Protein 6LTF (pdb70)

Solvent-accessible surface area: 14801 Å² total; per-residue (Å²): 155,74,50,1,0,0,0,95,11,8,26,8,0,37,33,0,0,63,0,0,17,82,0,1,86,45,3,153,7,48,18,63,52,57,126,15,46,2,0,56,61,0,49,126,147,98,62,74,12,23,12,128,80,2,19,54,11,0,79,134,20,98,17,0,0,7,0,5,29,39,59,34,139,85,120,80,75,85,57,11,78,56,40,5,58,163,98,26,65,2,22,0,23,3,34,26,5,54,19,24,35,74,6,134,47,87,178,68,103,44,3,64,1,14,0,0,35,3,12,37,16,4,42,101,26,87,128,43,116,128,93,46,120,120,54,139,86,76,88,88,34,52,113,17,50,142,130,3,2,44,47,0,0,85,29,0,0,70,20,0,117,57,35,50,49,140,26,0,0,0,0,14,46,18,69,120,86,144,88,26,7,17,62,1,9,114,14,0,105,86,1,12,98,114,16,116,101,9,107,54,47,69,22,60,20,85,57,0,32,101,42,0,84,132,134,0,81,30,8,24,0,0,0,0,18,9,59,32,0,41,90,0,6,72,46,2,9,49,11,26,41,24,83,51,30,10,8,5,2,26,6,8,118,86,3,1,2,1,18,2,47,36,48,12,36,93,112,49,37,66,94,18,87,2,18,0,1,0,0,0,10,0,0,0,14,0,0,19,76,32,53,24,48,103,15,0,96,102,0,41,101,2,1,35,29,0,2,115,56,140,45,46,9,0,60,75,24,74,21,142,17,78,7,54,23,0,0,107,9,0,17,87,86,47

Sequence (334 aa):
TQTITVIRGDGIGPEIMDATTLFVLDALQAGLTYEYADAGLVALEKHGDLLPESTLASITKNKVALKSPLTTPVGEGFSSINVAMRRKFDLYANVVRPAKSFPNTKSRFADGVDLITVRENTEGAYLSEGQEVSADGEVAVSGARVTRKGSERIVRRYAFDLARATGRKKVTAVHKANIIKSTSGLLFLKVARDVATQYPEIEFQEMIVDNTCMQLVMRPEQFDIIVTTNLFGDIISSDLCAGLVGGLGLAPGANIGVDAAIFEAVHGSAPDIAGQGKANPCALLLGAAQMLDHIGQPQNAERLREAIVATLEAKDSLTPDLGGTGNTTMGFAKAIASRL

Radius of gyration: 20.11 Å; Cα contacts (8 Å, |Δi|>4): 718; chains: 1; bounding box: 52×55×52 Å

Organism: Xanthomonas campestris pv. campestris (strain 8004) (NCBI:txid314565)

Foldseek 3Di:
DAEAEEEQADAQSVVLSVLLVVLCVLLPVVYDYDYDYAAPVCCVPVVHNQDVVSVVRQLVRQEYQHEFHDHDPDPPDDDPVVVVCVSFVLQWKKWWFAAFPLQDAVDDGQFTAMETEGADFFQPDPPFWDADPVRPDITGDGDADLVSLLVSLLVQLVLCVLQVHAEEEEEFACVPVVPHRVSSVVSNVVNVVVRPRRHYHYYYLVVVLVCCSVPSNPHYYYYYYHVSSVVVSQSSCVRHNHQLQIKIKGHDDRHIYTYRPDHNNNVCGPVQQRASNNSSLSVLVVCSVVRNSVSSVQLVVLLNVCSVVVQQGGPVSPDPHGHNRSSVSSSVSD

B-factor: mean 22.78, std 11.77, range [6.17, 89.21]

Structure (mmCIF, N/CA/C/O backbone):
data_6LTF
#
_entry.id   6LTF
#
_cell.length_a   60.052
_cell.length_b   156.657
_cell.length_c   68.604
_cell.angle_alpha   90.000
_cell.angle_beta   90.000
_cell.angle_gamma   90.000
#
_symmetry.space_group_name_H-M   'C 2 2 21'
#
loop_
_entity.id
_entity.type
_entity.pdbx_description
1 polymer 'Isocitrate dehydrogenase'
2 non-polymer 'BENZOIC ACID'
3 water water
#
loop_
_atom_site.group_PDB
_atom_site.id
_atom_site.type_symbol
_atom_site.label_atom_id
_atom_site.label_alt_id
_atom_site.label_comp_id
_atom_site.label_asym_id
_atom_site.label_entity_id
_atom_site.label_seq_id
_atom_site.pdbx_PDB_ins_code
_atom_site.Cartn_x
_atom_site.Cartn_y
_atom_site.Cartn_z
_atom_site.occupancy
_atom_site.B_iso_or_equiv
_atom_site.auth_seq_id
_atom_site.auth_comp_id
_atom_site.auth_asym_id
_atom_site.auth_atom_id
_atom_site.pdbx_PDB_model_num
ATOM 1 N N . THR A 1 2 ? -6.60109 56.22800 29.36738 1.000 58.64032 2 THR A N 1
ATOM 2 C CA . THR A 1 2 ? -5.30629 56.27554 28.69237 1.000 59.80593 2 THR A CA 1
ATOM 3 C C . THR A 1 2 ? -4.41257 57.37982 29.27056 1.000 60.12255 2 THR A C 1
ATOM 4 O O . THR A 1 2 ? -4.90124 58.28994 29.93645 1.000 72.25952 2 THR A O 1
ATOM 8 N N . GLN A 1 3 ? -3.10054 57.28450 29.04704 1.000 48.12630 3 GLN A N 1
ATOM 9 C CA . GLN A 1 3 ? -2.21962 58.41758 29.30075 1.000 35.11846 3 GLN A CA 1
ATOM 10 C C . GLN A 1 3 ? -1.01319 58.35470 28.37592 1.000 36.59463 3 GLN A C 1
ATOM 11 O O . GLN A 1 3 ? -0.49217 57.27417 28.08286 1.000 32.94361 3 GLN A O 1
ATOM 17 N N . THR A 1 4 ? -0.59274 59.52699 27.90844 1.000 26.49212 4 THR A N 1
ATOM 18 C CA . THR A 1 4 ? 0.49422 59.66465 26.94720 1.000 24.77941 4 THR A CA 1
ATOM 19 C C . THR A 1 4 ? 1.78769 60.03258 27.66535 1.000 33.07078 4 THR A C 1
ATOM 20 O O . THR A 1 4 ? 1.78569 60.89313 28.55344 1.000 28.77945 4 THR A O 1
ATOM 24 N N . ILE A 1 5 ? 2.88911 59.38600 27.27667 1.000 26.72761 5 ILE A N 1
ATOM 25 C CA . ILE A 1 5 ? 4.20598 59.68005 27.82397 1.000 26.60962 5 ILE A CA 1
ATOM 26 C C . ILE A 1 5 ? 5.14883 60.00062 26.67339 1.000 25.33192 5 ILE A C 1
ATOM 27 O O . ILE A 1 5 ? 4.98195 59.48588 25.55911 1.000 25.96762 5 ILE A O 1
ATOM 32 N N . THR A 1 6 ? 6.10478 60.89273 26.92901 1.000 23.41123 6 THR A N 1
ATOM 33 C CA . THR A 1 6 ? 7.13833 61.19346 25.94726 1.000 21.15236 6 THR A CA 1
ATOM 34 C C . THR A 1 6 ? 8.21661 60.11572 25.98079 1.000 26.17940 6 THR A C 1
ATOM 35 O O . THR A 1 6 ? 8.68426 59.73711 27.05398 1.000 24.31615 6 THR A O 1
ATOM 39 N N . VAL A 1 7 ? 8.59550 59.59500 24.81273 1.000 21.75680 7 VAL A N 1
ATOM 40 C CA . VAL A 1 7 ? 9.56074 58.50072 24.73186 1.000 18.61358 7 VAL A CA 1
ATOM 41 C C . VAL A 1 7 ? 10.75944 58.99307 23.94295 1.000 21.43736 7 VAL A C 1
ATOM 42 O O . VAL A 1 7 ? 10.61394 59.43100 22.79722 1.000 20.80118 7 VAL A O 1
ATOM 46 N N . ILE A 1 8 ? 11.94377 58.90309 24.54095 1.000 17.26540 8 ILE A N 1
ATOM 47 C CA . ILE A 1 8 ? 13.17797 59.32774 23.89199 1.000 15.54980 8 ILE A CA 1
ATOM 48 C C . ILE A 1 8 ? 13.99843 58.07114 23.62047 1.000 26.50075 8 ILE A C 1
ATOM 49 O O . ILE A 1 8 ? 14.49305 57.42614 24.55688 1.000 19.82302 8 ILE A O 1
ATOM 54 N N . ARG A 1 9 ? 14.11867 57.69839 22.33835 1.000 18.61137 9 ARG A N 1
ATOM 55 C CA . ARG A 1 9 ? 14.75996 56.42581 22.01376 1.000 19.46826 9 ARG A CA 1
ATOM 56 C C . ARG A 1 9 ? 16.28170 56.50632 22.12121 1.000 23.28044 9 ARG A C 1
ATOM 57 O O . ARG A 1 9 ? 16.93918 55.48002 22.35518 1.000 20.42051 9 ARG A O 1
ATOM 65 N N . GLY A 1 10 ? 16.86425 57.70138 21.97341 1.000 17.12472 10 GLY A N 1
ATOM 66 C CA . GLY A 1 10 ? 18.26710 57.85977 22.31312 1.000 16.23009 10 GLY A CA 1
ATOM 67 C C . GLY A 1 10 ? 19.25331 57.27885 21.31251 1.000 19.46710 10 GLY A C 1
ATOM 68 O O . GLY A 1 10 ? 18.94760 57.07800 20.13011 1.000 22.19828 10 GLY A O 1
ATOM 69 N N . ASP A 1 11 ? 20.46140 57.00535 21.81561 1.000 17.63706 11 ASP A N 1
ATOM 70 C CA . ASP A 1 11 ? 21.63870 56.69648 21.01138 1.000 18.77871 11 ASP A CA 1
ATOM 71 C C . ASP A 1 11 ? 22.21185 55.34330 21.42116 1.000 23.72202 11 ASP A C 1
ATOM 72 O O . ASP A 1 11 ? 21.94336 54.84196 22.51423 1.000 18.68204 11 ASP A O 1
ATOM 77 N N . GLY A 1 12 ? 23.03289 54.76405 20.54668 1.000 22.28370 12 GLY A N 1
ATOM 78 C CA . GLY A 1 12 ? 23.72678 53.53219 20.90625 1.000 18.47834 12 GLY A CA 1
ATOM 79 C C . GLY A 1 12 ? 22.75836 52.37264 21.07964 1.000 18.06710 12 GLY A C 1
ATOM 80 O O . GLY A 1 12 ? 21.96900 52.05913 20.17967 1.000 19.87497 12 GLY A O 1
ATOM 81 N N . ILE A 1 13 ? 22.81453 51.71896 22.24730 1.000 18.13353 13 ILE A N 1
ATOM 82 C CA . ILE A 1 13 ? 21.85919 50.65713 22.58305 1.000 17.01092 13 ILE A CA 1
ATOM 83 C C . ILE A 1 13 ? 20.47410 51.18362 22.93250 1.000 17.42412 13 ILE A C 1
ATOM 84 O O . ILE A 1 13 ? 19.54864 50.38470 23.12629 1.000 15.33212 13 ILE A O 1
ATOM 89 N N . GLY A 1 14 ? 20.31951 52.50034 23.05397 1.000 18.60720 14 GLY A N 1
ATOM 90 C CA . GLY A 1 14 ? 19.05918 53.11603 23.41115 1.000 17.26745 14 GLY A CA 1
ATOM 91 C C . GLY A 1 14 ? 17.83646 52.58449 22.68288 1.000 19.93998 14 GLY A C 1
ATOM 92 O O . GLY A 1 14 ? 16.84950 52.19216 23.32203 1.000 16.57454 14 GLY A O 1
ATOM 93 N N . PRO A 1 15 ? 17.85684 52.57793 21.33469 1.000 18.43036 15 PRO A N 1
ATOM 94 C CA . PRO A 1 15 ? 16.66457 52.10530 20.60212 1.000 19.20939 15 PRO A CA 1
ATOM 95 C C . PRO A 1 15 ? 16.30720 50.66023 20.89893 1.000 18.66914 15 PRO A C 1
ATOM 96 O O . PRO A 1 15 ? 15.12459 50.35578 21.10467 1.000 21.68449 15 PRO A O 1
ATOM 100 N N . GLU A 1 16 ? 17.30228 49.76804 20.96287 1.000 18.20172 16 GLU A N 1
ATOM 101 C CA . GLU A 1 16 ? 17.05191 48.35728 21.25443 1.000 19.49951 16 GLU A CA 1
ATOM 102 C C . GLU A 1 16 ? 16.39913 48.17098 22.61971 1.000 18.72489 16 GLU A C 1
ATOM 103 O O . GLU A 1 16 ? 15.40486 47.44099 22.75371 1.000 18.29785 16 GLU A O 1
ATOM 109 N N . ILE A 1 17 ? 16.97051 48.79106 23.65907 1.000 14.44194 17 ILE A N 1
ATOM 110 C CA . ILE A 1 17 ? 16.41525 48.55561 24.98862 1.000 13.00284 17 ILE A CA 1
ATOM 111 C C . ILE A 1 17 ? 15.08203 49.27779 25.16018 1.000 15.45621 17 ILE A C 1
ATOM 112 O O . ILE A 1 17 ? 14.21150 48.80549 25.89960 1.000 16.84278 17 ILE A O 1
ATOM 117 N N . MET A 1 18 ? 14.86334 50.38863 24.45059 1.000 15.44085 18 MET A N 1
ATOM 118 C CA . MET A 1 18 ? 13.54194 51.01284 24.50568 1.000 14.37096 18 MET A CA 1
ATOM 119 C C . MET A 1 18 ? 12.49036 50.14401 23.81629 1.000 17.40747 18 MET A C 1
ATOM 120 O O . MET A 1 18 ? 11.37543 49.99459 24.33103 1.000 16.55971 18 MET A O 1
ATOM 125 N N . ASP A 1 19 ? 12.82493 49.54967 22.66126 1.000 21.04043 19 ASP A N 1
ATOM 126 C CA . ASP A 1 19 ? 11.92065 48.59161 22.02779 1.000 22.38556 19 ASP A CA 1
ATOM 127 C C . ASP A 1 19 ? 11.52035 47.49218 23.00908 1.000 21.51999 19 ASP A C 1
ATOM 128 O O . ASP A 1 19 ? 10.33372 47.15432 23.14928 1.000 20.03803 19 ASP A O 1
ATOM 133 N N . ALA A 1 20 ? 12.50880 46.92687 23.70442 1.000 15.68717 20 ALA A N 1
ATOM 134 C CA . ALA A 1 20 ? 12.21895 45.84634 24.64877 1.000 15.58689 20 ALA A CA 1
ATOM 135 C C . ALA A 1 20 ? 11.34231 46.32828 25.80973 1.000 21.03662 20 ALA A C 1
ATOM 136 O O . ALA A 1 20 ? 10.40014 45.63002 26.23496 1.000 22.14614 20 ALA A O 1
ATOM 138 N N A THR A 1 21 ? 11.62936 47.51731 26.34350 0.141 17.42093 21 THR A N 1
ATOM 139 N N B THR A 1 21 ? 11.64887 47.51482 26.33779 0.859 17.39389 21 THR A N 1
ATOM 140 C CA A THR A 1 21 ? 10.85338 48.00620 27.48020 0.141 15.85161 21 THR A CA 1
ATOM 141 C CA B THR A 1 21 ? 10.88480 48.05609 27.45872 0.859 15.68832 21 THR A CA 1
ATOM 142 C C A THR A 1 21 ? 9.41609 48.31652 27.08360 0.141 16.58362 21 THR A C 1
ATOM 143 C C B THR A 1 21 ? 9.43248 48.30101 27.07130 0.859 16.39729 21 THR A C 1
ATOM 144 O O A THR A 1 21 ? 8.48649 48.04671 27.85376 0.141 19.14219 21 THR A O 1
ATOM 145 O O B THR A 1 21 ? 8.51272 47.99004 27.83944 0.859 19.19513 21 THR A O 1
ATOM 152 N N . LEU A 1 22 ? 9.21227 48.89459 25.89482 1.000 18.64830 22 LEU A N 1
ATOM 153 C CA . LEU A 1 22 ? 7.85300 49.16864 25.44214 1.000 19.79173 22 LEU A CA 1
ATOM 154 C C . LEU A 1 22 ? 7.09711 47.87005 25.19468 1.000 20.81284 22 LEU A C 1
ATOM 155 O O . LEU A 1 22 ? 5.89065 47.79265 25.47476 1.000 22.94896 22 LEU A O 1
ATOM 160 N N . PHE A 1 23 ? 7.79505 46.82299 24.73433 1.000 18.85286 23 PHE A N 1
ATOM 161 C CA . PHE A 1 23 ? 7.14877 45.51598 24.63163 1.000 23.71254 23 PHE A CA 1
ATOM 162 C C . PHE A 1 23 ? 6.63108 45.05452 25.98680 1.000 25.07784 23 PHE A C 1
ATOM 163 O O . PHE A 1 23 ? 5.49025 44.58031 26.10578 1.000 24.22163 23 PHE A O 1
ATOM 171 N N . VAL A 1 24 ? 7.46579 45.16268 27.02303 1.000 21.66703 24 VAL A N 1
ATOM 172 C CA . VAL A 1 24 ? 7.03124 44.68397 28.33719 1.000 19.02989 24 VAL A CA 1
ATOM 173 C C . VAL A 1 24 ? 5.89227 45.54380 28.87977 1.000 17.65985 24 VAL A C 1
ATOM 174 O O . VAL A 1 24 ? 4.95143 45.03286 29.50020 1.000 20.96895 24 VAL A O 1
ATOM 178 N N . LEU A 1 25 ? 5.95247 46.85652 28.64385 1.000 18.86225 25 LEU A N 1
ATOM 179 C CA . LEU A 1 25 ? 4.89717 47.74658 29.11730 1.000 18.04654 25 LEU A CA 1
ATOM 180 C C . LEU A 1 25 ? 3.56401 47.41113 28.45696 1.000 27.71585 25 LEU A C 1
ATOM 181 O O . LEU A 1 25 ? 2.51918 47.40863 29.11812 1.000 24.61704 25 LEU A O 1
ATOM 186 N N . ASP A 1 26 ? 3.58684 47.11272 27.15271 1.000 23.20370 26 ASP A N 1
ATOM 187 C CA . ASP A 1 26 ? 2.38222 46.64619 26.46776 1.000 25.46403 26 ASP A CA 1
ATOM 188 C C . ASP A 1 26 ? 1.90510 45.31237 27.02877 1.000 27.33914 26 ASP A C 1
ATOM 189 O O . ASP A 1 26 ? 0.69741 45.09888 27.19735 1.000 29.73189 26 ASP A O 1
ATOM 194 N N . ALA A 1 27 ? 2.83264 44.39193 27.31612 1.000 24.24062 27 ALA A N 1
ATOM 195 C CA . ALA A 1 27 ? 2.42308 43.10856 27.87838 1.000 20.60843 27 ALA A CA 1
ATOM 196 C C . ALA A 1 27 ? 1.78924 43.28500 29.25050 1.000 30.03573 27 ALA A C 1
ATOM 197 O O . ALA A 1 27 ? 0.92158 42.49358 29.64037 1.000 26.74709 27 ALA A O 1
ATOM 199 N N . LEU A 1 28 ? 2.20344 44.32180 29.99208 1.000 27.82358 28 LEU A N 1
ATOM 200 C CA . LEU A 1 28 ? 1.58692 44.63790 31.27473 1.000 31.95579 28 LEU A CA 1
ATOM 201 C C . LEU A 1 28 ? 0.20384 45.24633 31.11254 1.000 33.93914 28 LEU A C 1
ATOM 202 O O . LEU A 1 28 ? -0.55061 45.30357 32.08887 1.000 38.10522 28 LEU A O 1
ATOM 207 N N . GLN A 1 29 ? -0.13379 45.70612 29.90516 1.000 35.19515 29 GLN A N 1
ATOM 208 C CA . GLN A 1 29 ? -1.32577 46.51520 29.66009 1.000 35.59153 29 GLN A CA 1
ATOM 209 C C . GLN A 1 29 ? -1.34486 47.72404 30.59257 1.000 34.42671 29 GLN A C 1
ATOM 210 O O . GLN A 1 29 ? -2.34089 48.02286 31.25757 1.000 35.76929 29 GLN A O 1
ATOM 216 N N . ALA A 1 30 ? -0.20723 48.42101 30.63909 1.000 30.65568 30 ALA A N 1
ATOM 217 C CA . ALA A 1 30 ? -0.11786 49.66479 31.39191 1.000 36.42598 30 ALA A CA 1
ATOM 218 C C . ALA A 1 30 ? -1.03725 50.74713 30.84122 1.000 37.52510 30 ALA A C 1
ATOM 219 O O . ALA A 1 30 ? -1.20338 51.78548 31.48856 1.000 32.03093 30 ALA A O 1
ATOM 221 N N . GLY A 1 31 ? -1.63667 50.53679 29.67079 1.000 35.99473 31 GLY A N 1
ATOM 222 C CA . GLY A 1 31 ? -2.56707 51.51001 29.13780 1.000 31.38599 31 GLY A CA 1
ATOM 223 C C . GLY A 1 31 ? -1.93909 52.77979 28.62560 1.000 33.18986 31 GLY A C 1
ATOM 224 O O . GLY A 1 31 ? -2.62279 53.79986 28.53277 1.000 42.30955 31 GLY A O 1
ATOM 225 N N . LEU A 1 32 ? -0.65783 52.75685 28.28092 1.000 30.87732 32 LEU A N 1
ATOM 226 C CA . LEU A 1 32 ? 0.03155 53.96482 27.86188 1.000 25.40835 32 LEU A CA 1
ATOM 227 C C . LEU A 1 32 ? 0.06921 54.06214 26.34435 1.000 30.41306 32 LEU A C 1
ATOM 228 O O . LEU A 1 32 ? 0.03675 53.05269 25.63557 1.000 35.18125 32 LEU A O 1
ATOM 233 N N . THR A 1 33 ? 0.13071 55.29617 25.85715 1.000 25.15984 33 THR A N 1
ATOM 234 C CA . THR A 1 33 ? 0.44734 55.58847 24.47074 1.000 32.44467 33 THR A CA 1
ATOM 235 C C . THR A 1 33 ? 1.72865 56.40972 24.43202 1.000 33.67853 33 THR A C 1
ATOM 236 O O . THR A 1 33 ? 2.03711 57.15585 25.36758 1.000 32.53800 33 THR A O 1
ATOM 240 N N . TYR A 1 34 ? 2.48400 56.25775 23.34864 1.000 29.40928 34 TYR A N 1
ATOM 241 C CA . TYR A 1 34 ? 3.83762 56.78060 23.26227 1.000 22.81383 34 TYR A CA 1
ATOM 242 C C . TYR A 1 34 ? 3.92860 57.89224 22.22975 1.000 28.63573 34 TYR A C 1
ATOM 243 O O . TYR A 1 34 ? 3.46341 57.73783 21.09443 1.000 30.91202 34 TYR A O 1
ATOM 252 N N . GLU A 1 35 ? 4.53741 59.00163 22.62748 1.000 24.38301 35 GLU A N 1
ATOM 253 C CA . GLU A 1 35 ? 4.85080 60.11484 21.74477 1.000 26.71982 35 GLU A CA 1
ATOM 254 C C . GLU A 1 35 ? 6.36810 60.26459 21.70543 1.000 31.69213 35 GLU A C 1
ATOM 255 O O . GLU A 1 35 ? 7.00366 60.42833 22.75191 1.000 29.67683 35 GLU A O 1
ATOM 261 N N . TYR A 1 36 ? 6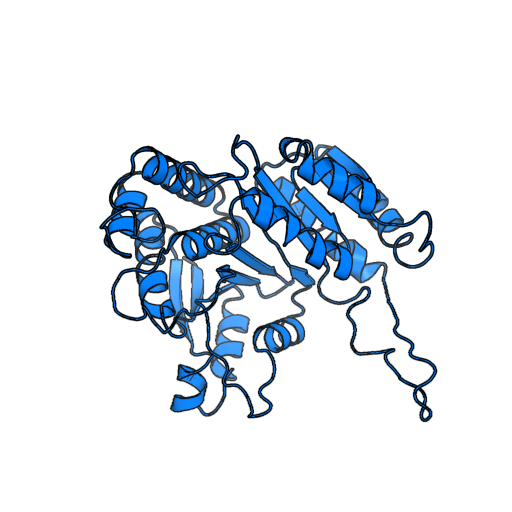.94961 60.20445 20.50865 1.000 27.26391 36 TYR A N 1
ATOM 262 C CA . TYR A 1 36 ? 8.39851 60.13069 20.37247 1.000 23.41658 36 TYR A CA 1
ATOM 263 C C . TYR A 1 36 ? 9.01185 61.51600 20.22817 1.000 31.30342 36 TYR A C 1
ATOM 264 O O . TYR A 1 36 ? 8.45294 62.38926 19.55570 1.000 28.92003 36 TYR A O 1
ATOM 273 N N . ALA A 1 37 ? 10.14721 61.71981 20.89061 1.000 24.68290 37 ALA A N 1
ATOM 274 C CA . ALA A 1 37 ? 10.90228 62.96032 20.80921 1.000 26.58109 37 ALA A CA 1
ATOM 275 C C . ALA A 1 37 ? 12.39023 62.65140 20.73122 1.000 32.88275 37 ALA A C 1
ATOM 276 O O . ALA A 1 37 ? 12.85123 61.60260 21.19616 1.000 27.50605 37 ALA A O 1
ATOM 278 N N . ASP A 1 38 ? 13.13960 63.58911 20.14738 1.000 30.48429 38 ASP A N 1
ATOM 279 C CA . ASP A 1 38 ? 14.56400 63.42569 19.89574 1.000 28.52421 38 ASP A CA 1
ATOM 280 C C . ASP A 1 38 ? 15.39731 64.17984 20.92253 1.000 35.64405 38 ASP A C 1
ATOM 281 O O . ASP A 1 38 ? 15.07373 65.31365 21.30133 1.000 28.53599 38 ASP A O 1
ATOM 286 N N . ALA A 1 39 ? 16.48180 63.54463 21.35855 1.000 20.66970 39 ALA A N 1
ATOM 287 C CA . ALA A 1 39 ? 17.49363 64.19896 22.16905 1.000 21.71843 39 ALA A CA 1
ATOM 288 C C . ALA A 1 39 ? 18.81400 63.48955 21.92464 1.000 25.24358 39 ALA A C 1
ATOM 289 O O . ALA A 1 39 ? 18.84139 62.34626 21.46785 1.000 29.50709 39 ALA A O 1
ATOM 291 N N . GLY A 1 40 ? 19.90983 64.17082 22.24280 1.000 26.50307 40 GLY A N 1
ATOM 292 C CA . GLY A 1 40 ? 21.21643 63.58170 22.03475 1.000 23.48256 40 GLY A CA 1
ATOM 293 C C . GLY A 1 40 ? 21.64778 63.65092 20.57696 1.000 33.74701 40 GLY A C 1
ATOM 294 O O . GLY A 1 40 ? 21.20693 64.51710 19.80363 1.000 25.99584 40 GLY A O 1
ATOM 295 N N . LEU A 1 41 ? 22.50577 62.69345 20.19843 1.000 25.29403 41 LEU A N 1
ATOM 296 C CA . LEU A 1 41 ? 23.13204 62.70551 18.87616 1.000 27.62872 41 LEU A CA 1
ATOM 297 C C . LEU A 1 41 ? 22.10314 62.85537 17.76392 1.000 27.19181 41 LEU A C 1
ATOM 298 O O . LEU A 1 41 ? 22.23581 63.73763 16.90729 1.000 29.52784 41 LEU A O 1
ATOM 303 N N . VAL A 1 42 ? 21.04108 62.04284 17.79373 1.000 26.17191 42 VAL A N 1
ATOM 304 C CA . VAL A 1 42 ? 20.04365 62.06338 16.72539 1.000 24.43708 42 VAL A CA 1
ATOM 305 C C . VAL A 1 42 ? 19.41336 63.44087 16.59592 1.000 34.08855 42 VAL A C 1
ATOM 306 O O . VAL A 1 42 ? 19.13100 63.90898 15.48544 1.000 35.10940 42 VAL A O 1
ATOM 310 N N . ALA A 1 43 ? 19.16964 64.11208 17.72131 1.000 28.38358 43 ALA A N 1
ATOM 311 C CA . ALA A 1 43 ? 18.62054 65.45817 17.61634 1.000 29.80789 43 ALA A CA 1
ATOM 312 C C . ALA A 1 43 ? 19.63930 66.40724 16.99970 1.000 31.94953 43 ALA A C 1
ATOM 313 O O . ALA A 1 43 ? 19.30918 67.15731 16.06840 1.000 36.64326 43 ALA A O 1
ATOM 315 N N . LEU A 1 44 ? 20.88974 66.34888 17.47786 1.000 24.95667 44 LEU A N 1
ATOM 316 C CA . LEU A 1 44 ? 21.94336 67.23522 16.98620 1.000 23.74159 44 LEU A CA 1
ATOM 317 C C . LEU A 1 44 ? 22.09728 67.11901 15.47695 1.000 37.64080 44 LEU A C 1
ATOM 318 O O . LEU A 1 44 ? 22.18377 68.12827 14.76237 1.000 37.03154 44 LEU A O 1
ATOM 323 N N . GLU A 1 45 ? 22.11829 65.88610 14.97406 1.000 29.29235 45 GLU A N 1
ATOM 324 C CA . GLU A 1 45 ? 22.22600 65.66668 13.53752 1.000 39.60154 45 GLU A CA 1
ATOM 325 C C . GLU A 1 45 ? 21.00576 66.20413 12.79379 1.000 35.14017 45 GLU A C 1
ATOM 326 O O . GLU A 1 45 ? 21.14406 66.84021 11.74178 1.000 32.85627 45 GLU A O 1
ATOM 332 N N . LYS A 1 46 ? 19.80165 65.99652 13.33625 1.000 34.56494 46 LYS A N 1
ATOM 333 C CA . LYS A 1 46 ? 18.60592 66.13962 12.50234 1.000 42.65465 46 LYS A CA 1
ATOM 334 C C . LYS A 1 46 ? 17.80207 67.40500 12.79128 1.000 45.13046 46 LYS A C 1
ATOM 335 O O . LYS A 1 46 ? 17.04257 67.85945 11.92504 1.000 41.49847 46 LYS A O 1
ATOM 341 N N . HIS A 1 47 ? 17.97370 68.00258 13.96208 1.000 45.21945 47 HIS A N 1
ATOM 342 C CA . HIS A 1 47 ? 17.21639 69.19214 14.32154 1.000 41.73664 47 HIS A CA 1
ATOM 343 C C . HIS A 1 47 ? 18.09869 70.34483 14.76793 1.000 31.40930 47 HIS A C 1
ATOM 344 O O . HIS A 1 47 ? 17.56618 71.39791 15.12829 1.000 37.20104 47 HIS A O 1
ATOM 351 N N . GLY A 1 48 ? 19.41657 70.17735 14.77587 1.000 28.80334 48 GLY A N 1
ATOM 352 C CA . GLY A 1 48 ? 20.32800 71.25378 15.08477 1.000 25.25578 48 GLY A CA 1
ATOM 353 C C . GLY A 1 48 ? 20.66596 71.44242 16.54672 1.000 43.62586 48 GLY A C 1
ATOM 354 O O . GLY A 1 48 ? 21.49738 72.30591 16.85600 1.000 36.80832 48 GLY A O 1
ATOM 355 N N . ASP A 1 49 ? 20.07156 70.66003 17.45187 1.000 37.23069 49 ASP A N 1
ATOM 356 C CA . ASP A 1 49 ? 20.21984 70.88806 18.88502 1.000 35.46017 49 ASP A CA 1
ATOM 357 C C . ASP A 1 49 ? 20.17116 69.54834 19.60302 1.000 20.71199 49 ASP A C 1
ATOM 358 O O . ASP A 1 49 ? 19.33615 68.70552 19.28384 1.000 29.80361 49 ASP A O 1
ATOM 363 N N . LEU A 1 50 ? 21.07294 69.36933 20.56815 1.000 30.69359 50 LEU A N 1
ATOM 364 C CA . LEU A 1 50 ? 21.04175 68.19761 21.44336 1.000 32.39238 50 LEU A CA 1
ATOM 365 C C . LEU A 1 50 ? 19.69723 68.04778 22.14632 1.000 32.97242 50 LEU A C 1
ATOM 366 O O . LEU A 1 50 ? 19.29111 66.92977 22.48767 1.000 30.52679 50 LEU A O 1
ATOM 371 N N . LEU A 1 51 ? 18.99560 69.15912 22.36915 1.000 33.50397 51 LEU A N 1
ATOM 372 C CA . LEU A 1 51 ? 17.77645 69.18518 23.17755 1.000 35.87753 51 LEU A CA 1
ATOM 373 C C . LEU A 1 51 ? 16.81554 70.18524 22.55238 1.000 34.36770 51 LEU A C 1
ATOM 374 O O . LEU A 1 51 ? 16.78804 71.36322 22.92727 1.000 43.58124 51 LEU A O 1
ATOM 379 N N . PRO A 1 52 ? 16.01206 69.74996 21.58397 1.000 35.26443 52 PRO A N 1
ATOM 380 C CA . PRO A 1 52 ? 15.17336 70.69491 20.83640 1.000 37.19193 52 PRO A CA 1
ATOM 381 C C . PRO A 1 52 ? 13.97819 71.17214 21.64865 1.000 43.00216 52 PRO A C 1
ATOM 382 O O . PRO A 1 52 ? 13.53649 70.53325 22.60569 1.000 34.90277 52 PRO A O 1
ATOM 386 N N . GLU A 1 53 ? 13.44314 72.32389 21.23217 1.000 33.91482 53 GLU A N 1
ATOM 387 C CA . GLU A 1 53 ? 12.32048 72.92353 21.94547 1.000 31.58293 53 GLU A CA 1
ATOM 388 C C . GLU A 1 53 ? 11.04798 72.10560 21.76176 1.000 37.45281 53 GLU A C 1
ATOM 389 O O . GLU A 1 53 ? 10.15493 72.15069 22.61362 1.000 30.33998 53 GLU A O 1
ATOM 395 N N . SER A 1 54 ? 10.95666 71.33109 20.67862 1.000 22.97115 54 SER A N 1
ATOM 396 C CA . SER A 1 54 ? 9.79868 70.46348 20.48464 1.000 35.20039 54 SER A CA 1
ATOM 397 C C . SER A 1 54 ? 9.80169 69.31643 21.48193 1.000 29.44838 54 SER A C 1
ATOM 398 O O . SER A 1 54 ? 8.74074 68.86161 21.92734 1.000 30.54725 54 SER A O 1
ATOM 401 N N . THR A 1 55 ? 10.98981 68.83211 21.84016 1.000 37.25389 55 THR A N 1
ATOM 402 C CA . THR A 1 55 ? 11.09204 67.78088 22.84444 1.000 27.49858 55 THR A CA 1
ATOM 403 C C . THR A 1 55 ? 10.75554 68.32013 24.23062 1.000 26.47750 55 THR A C 1
ATOM 404 O O . THR A 1 55 ? 10.01305 67.68646 24.99607 1.000 27.51346 55 THR A O 1
ATOM 408 N N . LEU A 1 56 ? 11.27901 69.50269 24.55726 1.000 29.99198 56 LEU A N 1
ATOM 409 C CA . LEU A 1 56 ? 10.88907 70.17806 25.79036 1.000 32.00983 56 LEU A CA 1
ATOM 410 C C . LEU A 1 56 ? 9.37812 70.39159 25.84130 1.000 32.19700 56 LEU A C 1
ATOM 411 O O . LEU A 1 56 ? 8.75096 70.18604 26.88247 1.000 29.58526 56 LEU A O 1
ATOM 416 N N . ALA A 1 57 ? 8.76832 70.78384 24.71559 1.000 29.92041 57 ALA A N 1
ATOM 417 C CA . ALA A 1 57 ? 7.32528 71.01096 24.70273 1.000 31.45291 57 ALA A CA 1
ATOM 418 C C . ALA A 1 57 ? 6.54936 69.71084 24.84886 1.000 30.03448 57 ALA A C 1
ATOM 419 O O . ALA A 1 57 ? 5.48582 69.69108 25.48405 1.000 24.19269 57 ALA A O 1
ATOM 421 N N . SER A 1 58 ? 7.06369 68.61988 24.26843 1.000 21.28861 58 SER A N 1
ATOM 422 C CA . SER A 1 58 ? 6.45892 67.31038 24.47550 1.000 23.28738 58 SER A CA 1
ATOM 423 C C . SER A 1 58 ? 6.45656 66.95296 25.95723 1.000 20.97692 58 SER A C 1
ATOM 424 O O . SER A 1 58 ? 5.43722 66.51065 26.50194 1.000 22.73302 58 SER A O 1
ATOM 427 N N . ILE A 1 59 ? 7.59730 67.15469 26.62284 1.000 24.92466 59 ILE A N 1
ATOM 428 C CA . ILE A 1 59 ? 7.70148 66.82086 28.04497 1.000 22.66459 59 ILE A CA 1
ATOM 429 C C . ILE A 1 59 ? 6.78960 67.72194 28.87555 1.000 24.34743 59 ILE A C 1
ATOM 430 O O . ILE A 1 59 ? 6.08653 67.25651 29.78027 1.000 24.12146 59 ILE A O 1
ATOM 435 N N . THR A 1 60 ? 6.77851 69.02029 28.56367 1.000 26.32861 60 THR A N 1
ATOM 436 C CA . THR A 1 60 ? 5.88210 69.96177 29.22716 1.000 25.73172 60 THR A CA 1
ATOM 437 C C . THR A 1 60 ? 4.43098 69.50883 29.12367 1.000 31.00212 60 THR A C 1
ATOM 438 O O . THR A 1 60 ? 3.68990 69.51766 30.11321 1.000 23.71950 60 THR A O 1
ATOM 442 N N . LYS A 1 61 ? 4.01422 69.08341 27.92789 1.000 26.07284 61 LYS A N 1
ATOM 443 C CA . LYS A 1 61 ? 2.62711 68.68078 27.71516 1.000 27.38416 61 LYS A CA 1
ATOM 444 C C . LYS A 1 61 ? 2.30444 67.38334 28.44564 1.000 26.85885 61 LYS A C 1
ATOM 445 O O . LYS A 1 61 ? 1.29181 67.28632 29.14592 1.000 23.65196 61 LYS A O 1
ATOM 451 N N . ASN A 1 62 ? 3.16300 66.37131 28.30545 1.000 21.43394 62 ASN A N 1
ATOM 452 C CA . ASN A 1 62 ? 2.84432 65.05807 28.84993 1.000 22.82287 62 ASN A CA 1
ATOM 453 C C . ASN A 1 62 ? 3.21300 64.92507 30.32457 1.000 19.23673 62 ASN A C 1
ATOM 454 O O . ASN A 1 62 ? 2.61476 64.09989 31.03348 1.000 18.73029 62 ASN A O 1
ATOM 459 N N . LYS A 1 63 ? 4.19759 65.70094 30.78672 1.000 21.54900 63 LYS A N 1
ATOM 460 C CA . LYS A 1 63 ? 4.69583 65.75181 32.16402 1.000 19.84739 63 LYS A CA 1
ATOM 461 C C . LYS A 1 63 ? 5.43514 64.48147 32.57871 1.000 22.81276 63 LYS A C 1
ATOM 462 O O . LYS A 1 63 ? 5.90127 64.40675 33.72508 1.000 19.72155 63 LYS A O 1
ATOM 468 N N . VAL A 1 64 ? 5.53683 63.47323 31.70938 1.000 17.76367 64 VAL A N 1
ATOM 469 C CA . VAL A 1 64 ? 6.23010 62.22511 32.01972 1.000 17.17343 64 VAL A CA 1
ATOM 470 C C . VAL A 1 64 ? 7.04187 61.81715 30.79867 1.000 19.38750 64 VAL A C 1
ATOM 471 O O . VAL A 1 64 ? 6.50871 61.77173 29.68181 1.000 18.42428 64 VAL A O 1
ATOM 475 N N . ALA A 1 65 ? 8.32494 61.51731 31.00230 1.000 15.12390 65 ALA A N 1
ATOM 476 C CA . ALA A 1 65 ? 9.1750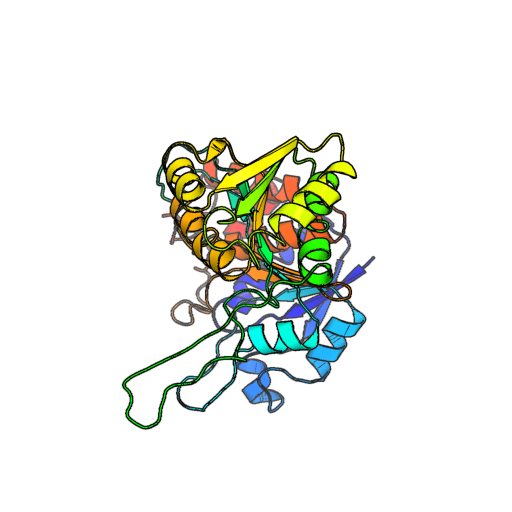7 61.03463 29.92049 1.000 16.84817 65 ALA A CA 1
ATOM 477 C C . ALA A 1 65 ? 9.93594 59.77717 30.33411 1.000 19.04544 65 ALA A C 1
ATOM 478 O O . ALA A 1 65 ? 10.38454 59.64819 31.48325 1.000 14.33366 65 ALA A O 1
ATOM 480 N N . LEU A 1 66 ? 10.08808 58.85530 29.37646 1.000 14.20360 66 LEU A N 1
ATOM 481 C CA . LEU A 1 66 ? 10.91716 57.66318 29.52407 1.000 16.63117 66 LEU A CA 1
ATOM 482 C C . LEU A 1 66 ? 12.06857 57.80692 28.53918 1.000 15.68921 66 LEU A C 1
ATOM 483 O O . LEU A 1 66 ? 11.83870 57.95954 27.32891 1.000 17.21887 66 LEU A O 1
ATOM 488 N N . LYS A 1 67 ? 13.29582 57.78859 29.05646 1.000 12.24773 67 LYS A N 1
ATOM 489 C CA . LYS A 1 67 ? 14.45528 58.28296 28.32201 1.000 11.67169 67 LYS A CA 1
ATOM 490 C C . LYS A 1 67 ? 15.55029 57.22680 28.26221 1.000 15.20469 67 LYS A C 1
ATOM 491 O O . LYS A 1 67 ? 16.11403 56.86379 29.29756 1.000 14.57646 67 LYS A O 1
ATOM 497 N N . SER A 1 68 ? 15.87530 56.76341 27.04079 1.000 14.72840 68 SER A N 1
ATOM 498 C CA . SER A 1 68 ? 17.03826 55.89651 26.81477 1.000 13.26601 68 SER A CA 1
ATOM 499 C C . SER A 1 68 ? 18.33796 56.68411 26.94974 1.000 14.25317 68 SER A C 1
ATOM 500 O O . SER A 1 68 ? 18.32374 57.91445 27.01145 1.000 16.15192 68 SER A O 1
ATOM 503 N N . PRO A 1 69 ? 19.48771 55.99965 27.01645 1.000 13.45417 69 PRO A N 1
ATOM 504 C CA . PRO A 1 69 ? 20.75693 56.72564 27.14369 1.000 14.65377 69 PRO A CA 1
ATOM 505 C C . PRO A 1 69 ? 21.04637 57.55747 25.90446 1.000 15.03988 69 PRO A C 1
ATOM 506 O O . PRO A 1 69 ? 20.65313 57.21685 24.78314 1.000 17.23339 69 PRO A O 1
ATOM 510 N N . LEU A 1 70 ? 21.73298 58.67192 26.12927 1.000 19.09551 70 LEU A N 1
ATOM 511 C CA . LEU A 1 70 ? 22.09553 59.61342 25.07848 1.000 17.52770 70 LEU A CA 1
ATOM 512 C C . LEU A 1 70 ? 23.60923 59.75875 25.02593 1.000 20.15566 70 LEU A C 1
ATOM 513 O O . LEU A 1 70 ? 24.29621 59.60759 26.04344 1.000 18.33442 70 LEU A O 1
ATOM 518 N N . THR A 1 71 ? 24.11889 60.07653 23.83665 1.000 21.40913 71 THR A N 1
ATOM 519 C CA . THR A 1 71 ? 25.53596 60.35585 23.62415 1.000 22.87391 71 THR A CA 1
ATOM 520 C C . THR A 1 71 ? 25.72666 61.85899 23.45848 1.000 18.87516 71 THR A C 1
ATOM 521 O O . THR A 1 71 ? 25.03419 62.48163 22.64769 1.000 21.86943 71 THR A O 1
ATOM 525 N N . THR A 1 72 ? 26.65340 62.43966 24.23012 1.000 26.04381 72 THR A N 1
ATOM 526 C CA . THR A 1 72 ? 27.00979 63.84594 24.04696 1.000 26.29509 72 THR A CA 1
ATOM 527 C C . THR A 1 72 ? 28.45336 63.93864 23.57755 1.000 28.30172 72 THR A C 1
ATOM 528 O O . THR A 1 72 ? 29.35776 63.43994 24.26482 1.000 29.23871 72 THR A O 1
ATOM 532 N N . PRO A 1 73 ? 28.70894 64.55957 22.42759 1.000 26.00928 73 PRO A N 1
ATOM 533 C CA . PRO A 1 73 ? 30.08261 64.63901 21.91193 1.000 34.17422 73 PRO A CA 1
ATOM 534 C C . PRO A 1 73 ? 31.00454 65.39185 22.86024 1.000 35.45653 73 PRO A C 1
ATOM 535 O O . PRO A 1 73 ? 30.57300 66.25431 23.62980 1.000 32.24410 73 PRO A O 1
ATOM 539 N N . VAL A 1 74 ? 32.29781 65.05675 22.79472 1.000 32.11483 74 VAL A N 1
ATOM 540 C CA . VAL A 1 74 ? 33.30754 65.66203 23.65696 1.000 30.13467 74 VAL A CA 1
ATOM 541 C C . VAL A 1 74 ? 34.12672 66.64828 22.83822 1.000 31.74827 74 VAL A C 1
ATOM 542 O O . VAL A 1 74 ? 34.27933 66.50387 21.61867 1.000 31.59004 74 VAL A O 1
ATOM 546 N N . GLY A 1 75 ? 34.64943 67.66870 23.51525 1.000 34.84418 75 GLY A N 1
ATOM 547 C CA . GLY A 1 75 ? 35.54500 68.62448 22.89811 1.000 37.43564 75 GLY A CA 1
ATOM 548 C C . GLY A 1 75 ? 34.87797 69.79763 22.21969 1.000 34.81836 75 GLY A C 1
ATOM 549 O O . GLY A 1 75 ? 35.58199 70.65111 21.65826 1.000 38.05756 75 GLY A O 1
ATOM 550 N N . GLU A 1 76 ? 33.54856 69.87871 22.25429 1.000 27.24205 76 GLU A N 1
ATOM 551 C CA . GLU A 1 76 ? 32.82061 70.92429 21.54822 1.000 23.38684 76 GLU A CA 1
ATOM 552 C C . GLU A 1 76 ? 32.04308 71.83972 22.48692 1.000 22.20396 76 GLU A C 1
ATOM 553 O O . GLU A 1 76 ? 31.16754 72.58000 22.02723 1.000 24.08419 76 GLU A O 1
ATOM 559 N N . GLY A 1 77 ? 32.32446 71.79411 23.78512 1.000 23.63216 77 GLY A N 1
ATOM 560 C CA . GLY A 1 77 ? 31.67249 72.68339 24.72590 1.000 24.81715 77 GLY A CA 1
ATOM 561 C C . GLY A 1 77 ? 30.21056 72.40378 24.97916 1.000 29.34486 77 GLY A C 1
ATOM 562 O O . GLY A 1 77 ? 29.51119 73.27361 25.50549 1.000 22.96673 77 GLY A O 1
ATOM 563 N N . PHE A 1 78 ? 29.72309 71.21657 24.62156 1.000 27.18734 78 PHE A N 1
ATOM 564 C CA . PHE A 1 78 ? 28.31992 70.88961 24.84113 1.000 26.21244 78 PHE A CA 1
ATOM 565 C C . PHE A 1 78 ? 28.01036 70.83266 26.33308 1.000 28.34337 78 PHE A C 1
ATOM 566 O O . PHE A 1 78 ? 28.82731 70.37255 27.13676 1.000 22.83172 78 PHE A O 1
ATOM 574 N N . SER A 1 79 ? 26.81975 71.31672 26.69062 1.000 26.82765 79 SER A N 1
ATOM 575 C CA . SER A 1 79 ? 26.34669 71.34451 28.06733 1.000 41.64996 79 SER A CA 1
ATOM 576 C C . SER A 1 79 ? 25.61565 70.04607 28.40673 1.000 35.20781 79 SER A C 1
ATOM 577 O O . SER A 1 79 ? 25.01399 69.40466 27.53937 1.000 33.39550 79 SER A O 1
ATOM 580 N N . SER A 1 80 ? 25.68329 69.65759 29.68090 1.000 32.31922 80 SER A N 1
ATOM 581 C CA . SER A 1 80 ? 25.00104 68.45142 30.14238 1.000 26.60229 80 SER A CA 1
ATOM 582 C C . SER A 1 80 ? 23.50430 68.51440 29.86033 1.000 27.14639 80 SER A C 1
ATOM 583 O O . SER A 1 80 ? 22.82736 69.48653 30.20844 1.000 27.83692 80 SER A O 1
ATOM 586 N N . ILE A 1 81 ? 22.99022 67.46553 29.21705 1.000 24.22810 81 ILE A N 1
ATOM 587 C CA . ILE A 1 81 ? 21.56626 67.41530 28.90132 1.000 18.15860 81 ILE A CA 1
ATOM 588 C C . ILE A 1 81 ? 20.74434 67.27556 30.17522 1.000 21.56487 81 ILE A C 1
ATOM 589 O O . ILE A 1 81 ? 19.70938 67.93462 30.34352 1.000 23.15214 81 ILE A O 1
ATOM 594 N N . ASN A 1 82 ? 21.19615 66.42423 31.09742 1.000 22.74941 82 ASN A N 1
ATOM 595 C CA . ASN A 1 82 ? 20.43724 66.21606 32.32656 1.000 19.40484 82 ASN A CA 1
ATOM 596 C C . ASN A 1 82 ? 20.38323 67.49064 33.16296 1.000 24.48183 82 ASN A C 1
ATOM 597 O O . ASN A 1 82 ? 19.35768 67.78677 33.78928 1.000 24.60885 82 ASN A O 1
ATOM 602 N N . VAL A 1 83 ? 21.46232 68.27878 33.15383 1.000 25.21753 83 VAL A N 1
ATOM 603 C CA . VAL A 1 83 ? 21.46680 69.54941 33.87844 1.000 20.79808 83 VAL A CA 1
ATOM 604 C C . VAL A 1 83 ? 20.46531 70.51652 33.26285 1.000 24.45947 83 VAL A C 1
ATOM 605 O O . VAL A 1 83 ? 19.71805 71.20886 33.97158 1.000 22.86213 83 VAL A O 1
ATOM 609 N N . ALA A 1 84 ? 20.45863 70.60179 31.92877 1.000 20.52797 84 ALA A N 1
ATOM 610 C CA . ALA A 1 84 ? 19.51094 71.47535 31.24433 1.000 21.32700 84 ALA A CA 1
ATOM 611 C C . ALA A 1 84 ? 18.07439 71.09990 31.57655 1.000 26.61125 84 ALA A C 1
ATOM 612 O O . ALA A 1 84 ? 17.23210 71.97759 31.79990 1.000 23.54167 84 ALA A O 1
ATOM 614 N N . MET A 1 85 ? 17.77432 69.79977 31.61930 1.000 20.82594 85 MET A N 1
ATOM 615 C CA . MET A 1 85 ? 16.41313 69.38081 31.94399 1.000 21.14359 85 MET A CA 1
ATOM 616 C C . MET A 1 85 ? 16.06608 69.69323 33.39558 1.000 20.86537 85 MET A C 1
ATOM 617 O O . MET A 1 85 ? 14.93954 70.12378 33.68972 1.000 20.46745 85 MET A O 1
ATOM 622 N N . ARG A 1 86 ? 17.02633 69.50437 34.31023 1.000 17.19597 86 ARG A N 1
ATOM 623 C CA . ARG A 1 86 ? 16.78535 69.81444 35.71939 1.000 16.90724 86 ARG A CA 1
ATOM 624 C C . ARG A 1 86 ? 16.49245 71.29516 35.91479 1.000 20.09924 86 ARG A C 1
ATOM 625 O O . ARG A 1 86 ? 15.56444 71.66141 36.64166 1.000 17.14649 86 ARG A O 1
ATOM 633 N N . ARG A 1 87 ? 17.25272 72.16594 35.24615 1.000 21.75677 87 ARG A N 1
ATOM 634 C CA . ARG A 1 87 ? 16.98677 73.59804 35.36105 1.000 23.23920 87 ARG A CA 1
ATOM 635 C C . ARG A 1 87 ? 15.65823 73.95073 34.70265 1.000 21.21984 87 ARG A C 1
ATOM 636 O O . ARG A 1 87 ? 14.85385 74.69936 35.27141 1.000 23.67850 87 ARG A O 1
ATOM 644 N N . LYS A 1 88 ? 15.37776 73.36458 33.53779 1.000 23.32184 88 LYS A N 1
ATOM 645 C CA . LYS A 1 88 ? 14.16010 73.68686 32.80400 1.000 21.21054 88 LYS A CA 1
ATOM 646 C C . LYS A 1 88 ? 12.91352 73.36123 33.61608 1.000 23.25165 88 LYS A C 1
ATOM 647 O O . LYS A 1 88 ? 11.97763 74.16846 33.69036 1.000 24.18960 88 LYS A O 1
ATOM 653 N N . PHE A 1 89 ? 12.88401 72.17819 34.23362 1.000 21.32782 89 PHE A N 1
ATOM 654 C CA . PHE A 1 89 ? 11.67789 71.64967 34.85626 1.000 17.83075 89 PHE A CA 1
ATOM 655 C C . PHE A 1 89 ? 11.71333 71.67174 36.38150 1.000 19.36025 89 PHE A C 1
ATOM 656 O O . PHE A 1 89 ? 10.77735 71.15591 37.00909 1.000 22.04116 89 PHE A O 1
ATOM 664 N N . ASP A 1 90 ? 12.74149 72.27163 36.98700 1.000 17.51576 90 ASP A N 1
ATOM 665 C CA . ASP A 1 90 ? 12.93068 72.30167 38.44046 1.000 16.75336 90 ASP A CA 1
ATOM 666 C C . ASP A 1 90 ? 12.76324 70.89892 39.02531 1.000 16.21496 90 ASP A C 1
ATOM 667 O O . ASP A 1 90 ? 11.85668 70.62556 39.81581 1.000 15.98998 90 ASP A O 1
ATOM 672 N N . LEU A 1 91 ? 13.63937 69.99549 38.57205 1.000 14.89174 91 LEU A N 1
ATOM 673 C CA . LEU A 1 91 ? 13.57946 68.57604 38.93309 1.000 15.46393 91 LEU A CA 1
ATOM 674 C C . LEU A 1 91 ? 14.32186 68.37115 40.25596 1.000 15.11110 91 LEU A C 1
ATOM 675 O O . LEU A 1 91 ? 15.50660 68.02383 40.31227 1.000 14.63886 91 LEU A O 1
ATOM 680 N N . TYR A 1 92 ? 13.59956 68.57864 41.35878 1.000 12.24765 92 TYR A N 1
ATOM 681 C CA . TYR A 1 92 ? 14.27093 68.68055 42.65152 1.000 9.78841 92 TYR A CA 1
ATOM 682 C C . TYR A 1 92 ? 14.51668 67.33601 43.33079 1.000 11.10826 92 TYR A C 1
ATOM 683 O O . TYR A 1 92 ? 15.28767 67.29467 44.30166 1.000 13.56576 92 TYR A O 1
ATOM 692 N N . ALA A 1 93 ? 13.89510 66.24353 42.86966 1.000 10.13218 93 ALA A N 1
ATOM 693 C CA . ALA A 1 93 ? 14.06492 64.93314 43.50256 1.000 10.48416 93 ALA A CA 1
ATOM 694 C C . ALA A 1 93 ? 14.80366 63.99414 42.55640 1.000 13.16627 93 ALA A C 1
ATOM 695 O O . ALA A 1 93 ? 14.26805 63.60866 41.51922 1.000 12.92954 93 ALA A O 1
ATOM 697 N N . ASN A 1 94 ? 16.01913 63.60248 42.93705 1.000 10.14808 94 ASN A N 1
ATOM 698 C CA . ASN A 1 94 ? 16.81829 62.61399 42.21138 1.000 11.54226 94 ASN A CA 1
ATOM 699 C C . ASN A 1 94 ? 16.64532 61.30131 42.97749 1.000 11.07077 94 ASN A C 1
ATOM 700 O O . ASN A 1 94 ? 17.09408 61.19097 44.11816 1.000 11.30109 94 ASN A O 1
ATOM 705 N N A VAL A 1 95 ? 16.00886 60.30753 42.34945 0.960 8.74533 95 VAL A N 1
ATOM 706 N N B VAL A 1 95 ? 15.94748 60.32937 42.39615 0.040 8.99861 95 VAL A N 1
ATOM 707 C CA A VAL A 1 95 ? 15.48771 59.13431 43.04671 0.960 10.05232 95 VAL A CA 1
ATOM 708 C CA B VAL A 1 95 ? 15.51779 59.15505 43.15354 0.040 10.08808 95 VAL A CA 1
ATOM 709 C C A VAL A 1 95 ? 16.16095 57.87579 42.49950 0.960 9.83658 95 VAL A C 1
ATOM 710 C C B VAL A 1 95 ? 16.13622 57.90010 42.53720 0.040 9.90126 95 VAL A C 1
ATOM 711 O O A VAL A 1 95 ? 15.98261 57.53144 41.32666 0.960 11.54891 95 VAL A O 1
ATOM 712 O O B VAL A 1 95 ? 15.96609 57.63037 41.33790 0.040 11.51183 95 VAL A O 1
ATOM 719 N N . ARG A 1 96 ? 16.85795 57.14707 43.36472 1.000 6.95263 96 ARG A N 1
ATOM 720 C CA . ARG A 1 96 ? 17.67163 56.00129 42.93390 1.000 10.13339 96 ARG A CA 1
ATOM 721 C C . ARG A 1 96 ? 17.36697 54.74542 43.74339 1.000 11.34575 96 ARG A C 1
ATOM 722 O O . ARG A 1 96 ? 17.80277 54.64691 44.90843 1.000 9.92456 96 ARG A O 1
ATOM 730 N N . PRO A 1 97 ? 16.65760 53.77509 43.17272 1.000 9.72545 97 PRO A N 1
ATOM 731 C CA . PRO A 1 97 ? 16.43865 52.48623 43.85592 1.000 9.45429 97 PRO A CA 1
ATOM 732 C C . PRO A 1 97 ? 17.67275 51.59198 43.81546 1.000 12.97193 97 PRO A C 1
ATOM 733 O O . PRO A 1 97 ? 18.36246 51.50967 42.79445 1.000 15.81767 97 PRO A O 1
ATOM 737 N N . ALA A 1 98 ? 17.94049 50.89854 44.93058 1.000 9.35582 98 ALA A N 1
ATOM 738 C CA . ALA A 1 98 ? 18.98333 49.86726 45.01892 1.000 9.18043 98 ALA A CA 1
ATOM 739 C C . ALA A 1 98 ? 18.35632 48.57572 45.54439 1.000 13.22491 98 ALA A C 1
ATOM 740 O O . ALA A 1 98 ? 17.94358 48.50538 46.70809 1.000 12.21507 98 ALA A O 1
ATOM 742 N N . LYS A 1 99 ? 18.29155 47.55018 44.69133 1.000 13.15165 99 LYS A N 1
ATOM 743 C CA . LYS A 1 99 ? 17.57366 46.31659 45.01072 1.000 12.44093 99 LYS A CA 1
ATOM 744 C C . LYS A 1 99 ? 18.41742 45.11399 44.60756 1.000 13.22657 99 LYS A C 1
ATOM 745 O O . LYS A 1 99 ? 19.00453 45.09926 43.52245 1.000 15.45090 99 LYS A O 1
ATOM 751 N N . SER A 1 100 ? 18.45825 44.10378 45.47678 1.000 11.66878 100 SER A N 1
ATOM 752 C CA . SER A 1 100 ? 19.17266 42.85987 45.19051 1.000 14.76646 100 SER A CA 1
ATOM 753 C C . SER A 1 100 ? 18.39276 42.00541 44.19717 1.000 15.98547 100 SER A C 1
ATOM 754 O O . SER A 1 100 ? 17.17377 41.85723 44.32902 1.000 17.65321 100 SER A O 1
ATOM 757 N N . PHE A 1 101 ? 19.09697 41.44158 43.21402 1.000 15.97997 101 PHE A N 1
ATOM 758 C CA . PHE A 1 101 ? 18.55336 40.47409 42.26822 1.000 17.37803 101 PHE A CA 1
ATOM 759 C C . PHE A 1 101 ? 19.45891 39.25399 42.21752 1.000 25.97736 101 PHE A C 1
ATOM 760 O O . PHE A 1 101 ? 20.68229 39.37717 42.36011 1.000 23.08746 101 PHE A O 1
ATOM 768 N N . PRO A 1 102 ? 18.89326 38.06346 42.01121 1.000 24.11163 102 PRO A N 1
ATOM 769 C CA . PRO A 1 102 ? 19.73228 36.85975 41.98159 1.000 23.57515 102 PRO A CA 1
ATOM 770 C C . PRO A 1 102 ? 20.55924 36.81004 40.71123 1.000 21.23353 102 PRO A C 1
ATOM 771 O O . PRO A 1 102 ? 20.16214 37.33324 39.67004 1.000 24.52649 102 PRO A O 1
ATOM 775 N N . ASN A 1 103 ? 21.74403 36.20229 40.82687 1.000 26.15385 103 ASN A N 1
ATOM 776 C CA . ASN A 1 103 ? 22.61605 35.90967 39.68331 1.000 35.47240 103 ASN A CA 1
ATOM 777 C C . ASN A 1 103 ? 23.00886 37.17056 38.90322 1.000 41.22782 103 ASN A C 1
ATOM 778 O O . ASN A 1 103 ? 23.04908 37.16859 37.67098 1.000 35.63880 103 ASN A O 1
ATOM 783 N N . THR A 1 104 ? 23.31224 38.26381 39.61484 1.000 34.80927 104 THR A N 1
ATOM 784 C CA . THR A 1 104 ? 23.61645 39.53651 38.95878 1.000 37.21516 104 THR A CA 1
ATOM 785 C C . THR A 1 104 ? 24.92638 40.14003 39.44702 1.000 48.66762 104 THR A C 1
ATOM 786 O O . THR A 1 104 ? 25.05850 41.36906 39.49713 1.000 58.54211 104 THR A O 1
ATOM 790 N N . LYS A 1 105 ? 25.90508 39.29827 39.78805 1.000 43.67496 105 LYS A N 1
ATOM 791 C CA . LYS A 1 105 ? 27.08299 39.69236 40.56453 1.000 45.08620 105 LYS A CA 1
ATOM 792 C C . LYS A 1 105 ? 26.62221 40.10747 41.95833 1.000 43.20594 105 LYS A C 1
ATOM 793 O O . LYS A 1 105 ? 25.43008 40.00327 42.27351 1.000 50.85429 105 LYS A O 1
ATOM 799 N N . SER A 1 106 ? 27.53365 40.57185 42.81135 1.000 41.72578 106 SER A N 1
ATOM 800 C CA . SER A 1 106 ? 27.27864 40.30537 44.22256 1.000 55.53422 106 SER A CA 1
ATOM 801 C C . SER A 1 106 ? 27.39461 41.45268 45.22160 1.000 60.42793 106 SER A C 1
ATOM 802 O O . SER A 1 106 ? 26.52888 42.33468 45.27541 1.000 41.26046 106 SER A O 1
ATOM 805 N N . ARG A 1 107 ? 28.46643 41.43165 46.01865 1.000 62.02061 107 ARG A N 1
ATOM 806 C CA . ARG A 1 107 ? 28.33544 41.69066 47.44728 1.000 66.53260 107 ARG A CA 1
ATOM 807 C C . ARG A 1 107 ? 27.14001 40.84588 47.86703 1.000 67.02427 107 ARG A C 1
ATOM 808 O O . ARG A 1 107 ? 26.07824 41.37634 48.21108 1.000 61.36924 107 ARG A O 1
ATOM 816 N N . PHE A 1 108 ? 27.28238 39.52158 47.77090 1.000 81.10080 108 PHE A N 1
ATOM 817 C CA . PHE A 1 108 ? 26.10282 38.67972 47.87316 1.000 80.00242 108 PHE A CA 1
ATOM 818 C C . PHE A 1 108 ? 25.87233 38.20549 49.30191 1.000 85.83471 108 PHE A C 1
ATOM 819 O O . PHE A 1 108 ? 26.65457 38.46894 50.22182 1.000 87.60246 108 PHE A O 1
ATOM 827 N N . ALA A 1 109 ? 24.78610 37.45039 49.44285 1.000 84.44025 109 ALA A N 1
ATOM 828 C CA . ALA A 1 109 ? 23.70751 37.76232 50.37282 1.000 79.99060 109 ALA A CA 1
ATOM 829 C C . ALA A 1 109 ? 22.87442 38.83576 49.67884 1.000 71.35994 109 ALA A C 1
ATOM 830 O O . ALA A 1 109 ? 23.41414 39.81290 49.14405 1.000 70.39762 109 ALA A O 1
ATOM 832 N N . ASP A 1 110 ? 21.56501 38.63731 49.64078 1.000 54.99595 110 ASP A N 1
ATOM 833 C CA . ASP A 1 110 ? 20.65609 39.58463 49.01828 1.000 44.30984 110 ASP A CA 1
ATOM 834 C C . ASP A 1 110 ? 19.94975 40.38481 50.10269 1.000 34.23763 110 ASP A C 1
ATOM 835 O O . ASP A 1 110 ? 20.53503 40.66380 51.15361 1.000 47.39089 110 ASP A O 1
ATOM 840 N N . GLY A 1 111 ? 18.69698 40.75088 49.86947 1.000 34.12283 111 GLY A N 1
ATOM 841 C CA . GLY A 1 111 ? 17.92177 41.44542 50.87194 1.000 27.00792 111 GLY A CA 1
ATOM 842 C C . GLY A 1 111 ? 18.03861 42.95271 50.87067 1.000 21.47780 111 GLY A C 1
ATOM 843 O O . GLY A 1 111 ? 17.40954 43.60156 51.72027 1.000 24.01870 111 GLY A O 1
ATOM 844 N N . VAL A 1 112 ? 18.84778 43.53718 49.98237 1.000 13.52678 112 VAL A N 1
ATOM 845 C CA . VAL A 1 112 ? 18.83694 44.98858 49.83213 1.000 13.41048 112 VAL A CA 1
ATOM 846 C C . VAL A 1 112 ? 17.58531 45.39734 49.06693 1.000 13.51581 112 VAL A C 1
ATOM 847 O O . VAL A 1 112 ? 17.28245 44.84312 48.00272 1.000 15.17613 112 VAL A O 1
ATOM 851 N N . ASP A 1 113 ? 16.86089 46.38277 49.59503 1.000 12.31888 113 ASP A N 1
ATOM 852 C CA . ASP A 1 113 ? 15.70250 46.92880 48.90565 1.000 11.55659 113 ASP A CA 1
ATOM 853 C C . ASP A 1 113 ? 15.43291 48.33587 49.41021 1.000 15.34782 113 ASP A C 1
ATOM 854 O O . ASP A 1 113 ? 14.55010 48.53733 50.24928 1.000 14.55575 113 ASP A O 1
ATOM 859 N N . LEU A 1 114 ? 16.20291 49.31635 48.93825 1.000 9.92410 114 LEU A N 1
ATOM 860 C CA . LEU A 1 114 ? 16.10414 50.67287 49.46855 1.000 8.30951 114 LEU A CA 1
ATOM 861 C C . LEU A 1 114 ? 15.97520 51.66057 48.31778 1.000 8.10243 114 LEU A C 1
ATOM 862 O O . LEU A 1 114 ? 16.17524 51.31211 47.15208 1.000 11.79233 114 LEU A O 1
ATOM 867 N N . ILE A 1 115 ? 15.64618 52.91164 48.65176 1.000 10.08806 115 ILE A N 1
ATOM 868 C CA . ILE A 1 115 ? 15.59530 53.99453 47.67739 1.000 9.66574 115 ILE A CA 1
ATOM 869 C C . ILE A 1 115 ? 16.28134 55.21528 48.27281 1.000 9.80631 115 ILE A C 1
ATOM 870 O O . ILE A 1 115 ? 15.94681 55.61911 49.39155 1.000 10.86284 115 ILE A O 1
ATOM 875 N N . THR A 1 116 ? 17.21052 55.82350 47.52266 1.000 9.92895 116 THR A N 1
ATOM 876 C CA . THR A 1 116 ? 17.83575 57.07553 47.94360 1.000 9.83139 116 THR A CA 1
ATOM 877 C C . THR A 1 116 ? 17.15148 58.24460 47.24241 1.000 7.95707 116 THR A C 1
ATOM 878 O O . THR A 1 116 ? 17.13802 58.30991 46.00254 1.000 10.11769 116 THR A O 1
ATOM 882 N N . VAL A 1 117 ? 16.57154 59.15286 48.04624 1.000 8.42964 117 VAL A N 1
ATOM 883 C CA . VAL A 1 117 ? 15.93797 60.38876 47.59901 1.000 7.95336 117 VAL A CA 1
ATOM 884 C C . VAL A 1 117 ? 16.88684 61.54757 47.90094 1.000 7.76628 117 VAL A C 1
ATOM 885 O O . VAL A 1 117 ? 17.12391 61.89844 49.06651 1.000 9.87375 117 VAL A O 1
ATOM 889 N N . ARG A 1 118 ? 17.42855 62.13306 46.84101 1.000 10.64031 118 ARG A N 1
ATOM 890 C CA . ARG A 1 118 ? 18.48217 63.13791 46.91768 1.000 10.54543 118 ARG A CA 1
ATOM 891 C C . ARG A 1 118 ? 17.93182 64.48564 46.47086 1.000 9.56406 118 ARG A C 1
ATOM 892 O O . ARG A 1 118 ? 17.41789 64.59824 45.34685 1.000 9.29263 118 ARG A O 1
ATOM 900 N N . GLU A 1 119 ? 18.02757 65.50165 47.34881 1.000 10.18716 119 GLU A N 1
ATOM 901 C CA . GLU A 1 119 ? 17.67158 66.86743 46.95884 1.000 9.51966 119 GLU A CA 1
ATOM 902 C C . GLU A 1 119 ? 18.62932 67.33727 45.86420 1.000 10.39604 119 GLU A C 1
ATOM 903 O O . GLU A 1 119 ? 19.84129 67.21415 46.02167 1.000 10.76218 119 GLU A O 1
ATOM 909 N N . ASN A 1 120 ? 18.10140 67.90149 44.76210 1.000 10.61908 120 ASN A N 1
ATOM 910 C CA . ASN A 1 120 ? 18.92429 68.10416 43.56612 1.000 14.70119 120 ASN A CA 1
ATOM 911 C C . ASN A 1 120 ? 18.95677 69.55067 43.05316 1.000 15.43985 120 ASN A C 1
ATOM 912 O O . ASN A 1 120 ? 19.45254 69.78195 41.93907 1.000 17.24264 120 ASN A O 1
ATOM 917 N N . THR A 1 121 ? 18.50501 70.54280 43.83579 1.000 10.49357 121 THR A N 1
ATOM 918 C CA . THR A 1 121 ? 18.55195 71.93753 43.38359 1.000 11.58803 121 THR A CA 1
ATOM 919 C C . THR A 1 121 ? 19.34851 72.89327 44.26818 1.000 13.92598 121 THR A C 1
ATOM 920 O O . THR A 1 121 ? 19.60696 74.02676 43.83053 1.000 18.51614 121 THR A O 1
ATOM 924 N N . GLU A 1 122 ? 19.71133 72.50632 45.49213 1.000 10.75806 122 GLU A N 1
ATOM 925 C CA . GLU A 1 122 ? 20.49848 73.40197 46.34789 1.000 11.21962 122 GLU A CA 1
ATOM 926 C C . GLU A 1 122 ? 21.58800 72.61099 47.07705 1.000 13.83218 122 GLU A C 1
ATOM 927 O O . GLU A 1 122 ? 22.19852 71.72148 46.47687 1.000 15.21049 122 GLU A O 1
ATOM 933 N N . GLY A 1 123 ? 21.87643 72.93369 48.34165 1.000 11.17132 123 GLY A N 1
ATOM 934 C CA . GLY A 1 123 ? 22.94173 72.20502 49.02163 1.000 11.59975 123 GLY A CA 1
ATOM 935 C C . GLY A 1 123 ? 24.31426 72.68515 48.56931 1.000 14.76101 123 GLY A C 1
ATOM 936 O O . GLY A 1 123 ? 24.50908 73.84732 48.20285 1.000 12.66232 123 GLY A O 1
ATOM 937 N N . ALA A 1 124 ? 25.28273 71.76611 48.56546 1.000 11.70212 124 ALA A N 1
ATOM 938 C CA . ALA A 1 124 ? 26.68675 72.14048 48.37336 1.000 11.61972 124 ALA A CA 1
ATOM 939 C C . ALA A 1 124 ? 27.15332 72.11363 46.92045 1.000 16.01019 124 ALA A C 1
ATOM 940 O O . ALA A 1 124 ? 28.34462 72.34702 46.67285 1.000 16.51357 124 ALA A O 1
ATOM 942 N N . TYR A 1 125 ? 26.26964 71.84162 45.95836 1.000 15.38227 125 TYR A N 1
ATOM 943 C CA . TYR A 1 125 ? 26.66202 71.63635 44.56848 1.000 18.12387 125 TYR A CA 1
ATOM 944 C C . TYR A 1 125 ? 26.25747 72.79857 43.65801 1.000 20.94684 125 TYR A C 1
ATOM 945 O O . TYR A 1 125 ? 26.17557 72.63605 42.43526 1.000 25.35260 125 TYR A O 1
ATOM 954 N N . LEU A 1 126 ? 26.04907 73.98471 44.22309 1.000 15.70191 126 LEU A N 1
ATOM 955 C CA . LEU A 1 126 ? 25.63596 75.12612 43.41660 1.000 19.09130 126 LEU A CA 1
ATOM 956 C C . LEU A 1 126 ? 26.83317 75.75573 42.70852 1.000 20.77711 126 LEU A C 1
ATOM 957 O O . LEU A 1 126 ? 27.96237 75.74269 43.21341 1.000 21.12629 126 LEU A O 1
ATOM 962 N N . SER A 1 127 ? 26.57143 76.31063 41.52025 1.000 21.04238 127 SER A N 1
ATOM 963 C CA . SER A 1 127 ? 27.58585 77.09871 40.82623 1.000 23.81854 127 SER A CA 1
ATOM 964 C C . SER A 1 127 ? 27.89533 78.38967 41.57783 1.000 22.49600 127 SER A C 1
ATOM 965 O O . SER A 1 127 ? 29.05452 78.82847 41.61952 1.000 20.08949 127 SER A O 1
ATOM 968 N N . GLU A 1 128 ? 26.87474 79.00823 42.17429 1.000 22.64275 128 GLU A N 1
ATOM 969 C CA . GLU A 1 128 ? 27.05965 80.25207 42.91219 1.000 19.38046 128 GLU A CA 1
ATOM 970 C C . GLU A 1 128 ? 27.89737 80.03588 44.16404 1.000 20.74522 128 GLU A C 1
ATOM 971 O O . GLU A 1 128 ? 27.75152 79.03254 44.87658 1.000 20.74749 128 GLU A O 1
ATOM 977 N N . GLY A 1 129 ? 28.77989 80.99523 44.43353 1.000 17.72360 129 GLY A N 1
ATOM 978 C CA . GLY A 1 129 ? 29.60766 80.95142 45.61417 1.000 16.85930 129 GLY A CA 1
ATOM 979 C C . GLY A 1 129 ? 30.99735 80.39699 45.39822 1.000 17.53842 129 GLY A C 1
ATOM 980 O O . GLY A 1 129 ? 31.76319 80.32811 46.36660 1.000 18.25522 129 GLY A O 1
ATOM 981 N N . GLN A 1 130 ? 31.34964 80.00971 44.16757 1.000 15.79518 130 GLN A N 1
ATOM 982 C CA . GLN A 1 130 ? 32.65004 79.40910 43.87294 1.000 12.74418 130 GLN A CA 1
ATOM 983 C C . GLN A 1 130 ? 33.60350 80.47771 43.35169 1.000 18.34533 130 GLN A C 1
ATOM 984 O O . GLN A 1 130 ? 33.32077 81.12662 42.33547 1.000 18.23532 130 GLN A O 1
ATOM 990 N N . GLU A 1 131 ? 34.73404 80.65496 44.03235 1.000 12.60146 131 GLU A N 1
ATOM 991 C CA . GLU A 1 131 ? 35.75129 81.56516 43.51930 1.000 15.57290 131 GLU A CA 1
ATOM 992 C C . GLU A 1 131 ? 37.12999 81.14455 44.00798 1.000 16.01000 131 GLU A C 1
ATOM 993 O O . GLU A 1 131 ? 37.27567 80.61395 45.11312 1.000 14.79652 131 GLU A O 1
ATOM 999 N N . VAL A 1 132 ? 38.13833 81.36752 43.17117 1.000 14.77182 132 VAL A N 1
ATOM 1000 C CA . VAL A 1 132 ? 39.53933 81.21180 43.55373 1.000 13.39691 132 VAL A CA 1
ATOM 1001 C C . VAL A 1 132 ? 40.18862 82.58690 43.49337 1.000 21.64161 132 VAL A C 1
ATOM 1002 O O . VAL A 1 132 ? 39.98300 83.33501 42.52646 1.000 19.34149 132 VAL A O 1
ATOM 1006 N N . SER A 1 133 ? 40.96253 82.92275 44.52290 1.000 14.69966 133 SER A N 1
ATOM 1007 C CA . SER A 1 133 ? 41.67638 84.19557 44.53249 1.000 18.35803 133 SER A CA 1
ATOM 1008 C C . SER A 1 133 ? 42.65020 84.27607 43.35922 1.000 21.98650 133 SER A C 1
ATOM 1009 O O . SER A 1 133 ? 43.10724 83.25831 42.83291 1.000 19.93769 133 SER A O 1
ATOM 1012 N N . ALA A 1 134 ? 42.98277 85.51411 42.96237 1.000 23.01548 134 ALA A N 1
ATOM 1013 C CA . ALA A 1 134 ? 43.84699 85.72164 41.80104 1.000 24.06961 134 ALA A CA 1
ATOM 1014 C C . ALA A 1 134 ? 45.20151 85.04295 41.97200 1.000 24.44560 134 ALA A C 1
ATOM 1015 O O . ALA A 1 134 ? 45.74232 84.48200 41.00752 1.000 28.42918 134 ALA A O 1
ATOM 1017 N N . ASP A 1 135 ? 45.76746 85.07194 43.18792 1.000 21.68592 135 ASP A N 1
ATOM 1018 C CA . ASP A 1 135 ? 47.07183 84.45253 43.39779 1.000 24.56008 135 ASP A CA 1
ATOM 1019 C C . ASP A 1 135 ? 47.00069 82.93733 43.54911 1.000 25.09756 135 ASP A C 1
ATOM 1020 O O . ASP A 1 135 ? 48.04795 82.29942 43.70252 1.000 23.66074 135 ASP A O 1
ATOM 1025 N N . GLY A 1 136 ? 45.80391 82.35223 43.49560 1.000 18.68154 136 GLY A N 1
ATOM 1026 C CA . GLY A 1 136 ? 45.66240 80.91258 43.53464 1.000 22.42367 136 GLY A CA 1
ATOM 1027 C C . GLY A 1 136 ? 45.77667 80.28506 44.90310 1.000 19.56232 136 GLY A C 1
ATOM 1028 O O . GLY A 1 136 ? 45.76838 79.05209 44.99478 1.000 19.00419 136 GLY A O 1
ATOM 1029 N N . GLU A 1 137 ? 45.86345 81.08623 45.97108 1.000 16.24257 137 GLU A N 1
ATOM 1030 C CA . GLU A 1 137 ? 46.12253 80.53824 47.30149 1.000 14.87435 137 GLU A CA 1
ATOM 1031 C C . GLU A 1 137 ? 44.85253 80.07983 48.01108 1.000 11.19555 137 GLU A C 1
ATOM 1032 O O . GLU A 1 137 ? 44.90558 79.13595 48.81010 1.000 12.35953 137 GLU A O 1
ATOM 1038 N N . VAL A 1 138 ? 43.71767 80.73570 47.76167 1.000 12.31600 138 VAL A N 1
ATOM 1039 C CA . VAL A 1 138 ? 42.50564 80.52313 48.55181 1.000 12.88732 138 VAL A CA 1
ATOM 1040 C C . VAL A 1 138 ? 41.31258 80.28330 47.63194 1.000 15.32570 138 VAL A C 1
ATOM 1041 O O . VAL A 1 138 ? 40.98962 81.13079 46.78353 1.000 13.53523 138 VAL A O 1
ATOM 1045 N N . ALA A 1 139 ? 40.63394 79.14512 47.82800 1.000 10.77211 139 ALA A N 1
ATOM 1046 C CA . ALA A 1 139 ? 39.38049 78.82356 47.15501 1.000 13.44848 139 ALA A CA 1
ATOM 1047 C C . ALA A 1 139 ? 38.22835 78.77202 48.15290 1.000 10.13625 139 ALA A C 1
ATOM 1048 O O . ALA A 1 139 ? 38.39598 78.31175 49.28886 1.000 11.64265 139 ALA A O 1
ATOM 1050 N N . VAL A 1 140 ? 37.06088 79.24988 47.72000 1.000 11.28508 140 VAL A N 1
ATOM 1051 C CA . VAL A 1 140 ? 35.84632 79.18666 48.52106 1.000 12.55400 140 VAL A CA 1
ATOM 1052 C C . VAL A 1 140 ? 34.72994 78.59839 47.67360 1.000 11.26174 140 VAL A C 1
ATOM 1053 O O . VAL A 1 140 ? 34.69782 78.75265 46.44302 1.000 12.70135 140 VAL A O 1
ATOM 1057 N N . SER A 1 141 ? 33.83433 77.88264 48.35365 1.000 10.14500 141 SER A N 1
ATOM 1058 C CA . SER A 1 141 ? 32.57562 77.42469 47.78776 1.000 9.88385 141 SER A CA 1
ATOM 1059 C C . SER A 1 141 ? 31.52947 77.53020 48.88542 1.000 13.61576 141 SER A C 1
ATOM 1060 O O . SER A 1 141 ? 31.85251 77.72107 50.05623 1.000 14.08956 141 SER A O 1
ATOM 1063 N N . GLY A 1 142 ? 30.26226 77.46101 48.49238 1.000 16.86156 142 GLY A N 1
ATOM 1064 C CA . GLY A 1 142 ? 29.18085 77.68432 49.42183 1.000 17.97415 142 GLY A CA 1
ATOM 1065 C C . GLY A 1 142 ? 28.18277 76.54150 49.39790 1.000 18.52977 142 GLY A C 1
ATOM 1066 O O . GLY A 1 142 ? 28.21843 75.65857 48.53451 1.000 19.53862 142 GLY A O 1
ATOM 1067 N N . ALA A 1 143 ? 27.28496 76.58180 50.36808 1.000 12.44281 143 ALA A N 1
ATOM 1068 C CA . ALA A 1 143 ? 26.10991 75.73031 50.36161 1.000 12.29693 143 ALA A CA 1
ATOM 1069 C C . ALA A 1 143 ? 24.93473 76.56554 50.83213 1.000 12.60034 143 ALA A C 1
ATOM 1070 O O . ALA A 1 143 ? 25.08947 77.44094 51.69046 1.000 13.43236 143 ALA A O 1
ATOM 1072 N N . ARG A 1 144 ? 23.76359 76.30880 50.25689 1.000 10.32212 144 ARG A N 1
ATOM 1073 C CA . ARG A 1 144 ? 22.53719 76.96414 50.67864 1.000 13.19321 144 ARG A CA 1
ATOM 1074 C C . ARG A 1 144 ? 21.48711 75.88930 50.91453 1.000 11.42732 144 ARG A C 1
ATOM 1075 O O . ARG A 1 144 ? 21.29250 75.01352 50.06069 1.000 14.34351 144 ARG A O 1
ATOM 1083 N N . VAL A 1 145 ? 20.83321 75.92663 52.07606 1.000 11.75709 145 VAL A N 1
ATOM 1084 C CA . VAL A 1 145 ? 19.69221 75.05020 52.33530 1.000 8.33989 145 VAL A CA 1
ATOM 1085 C C . VAL A 1 145 ? 18.52878 75.95289 52.72557 1.000 10.83546 145 VAL A C 1
ATOM 1086 O O . VAL A 1 145 ? 18.70467 76.87123 5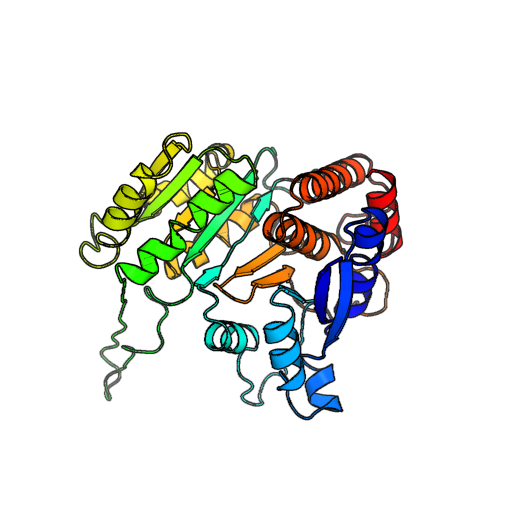3.53521 1.000 11.25796 145 VAL A O 1
ATOM 1090 N N . THR A 1 146 ? 17.36496 75.72215 52.13214 1.000 9.94702 146 THR A N 1
ATOM 1091 C CA . THR A 1 146 ? 16.19932 76.53485 52.45489 1.000 10.26202 146 THR A CA 1
ATOM 1092 C C . THR A 1 146 ? 15.09206 75.68368 53.06065 1.000 10.67627 146 THR A C 1
ATOM 1093 O O . THR A 1 146 ? 15.01653 74.45676 52.86297 1.000 10.40158 146 THR A O 1
ATOM 1097 N N . ARG A 1 147 ? 14.23149 76.36703 53.82343 1.000 10.67256 147 ARG A N 1
ATOM 1098 C CA . ARG A 1 147 ? 13.03781 75.71493 54.33054 1.000 9.89540 147 ARG A CA 1
ATOM 1099 C C . ARG A 1 147 ? 12.18468 75.17783 53.18460 1.000 11.69825 147 ARG A C 1
ATOM 1100 O O . ARG A 1 147 ? 11.72180 74.03521 53.23654 1.000 13.60590 147 ARG A O 1
ATOM 1108 N N . LYS A 1 148 ? 11.98518 75.97530 52.12888 1.000 13.28875 148 LYS A N 1
ATOM 1109 C CA . LYS A 1 148 ? 11.16220 75.53569 50.99834 1.000 12.36894 148 LYS A CA 1
ATOM 1110 C C . LYS A 1 148 ? 11.76810 74.30976 50.31613 1.000 12.14956 148 LYS A C 1
ATOM 1111 O O . LYS A 1 148 ? 11.08053 73.30405 50.06606 1.000 13.25311 148 LYS A O 1
ATOM 1117 N N . GLY A 1 149 ? 13.07337 74.35277 50.05005 1.000 11.42607 149 GLY A N 1
ATOM 1118 C CA . GLY A 1 149 ? 13.69346 73.23623 49.34725 1.000 10.85003 149 GLY A CA 1
ATOM 1119 C C . GLY A 1 149 ? 13.74393 71.96703 50.18280 1.000 12.03121 149 GLY A C 1
ATOM 1120 O O . GLY A 1 149 ? 13.50056 70.85526 49.67288 1.000 10.90309 149 GLY A O 1
ATOM 1121 N N . SER A 1 150 ? 14.04824 72.11017 51.48043 1.000 11.69953 150 SER A N 1
ATOM 1122 C CA . SER A 1 150 ? 14.00686 70.95872 52.38308 1.000 9.66640 150 SER A CA 1
ATOM 1123 C C . SER A 1 150 ? 12.59451 70.39688 52.52391 1.000 10.25156 150 SER A C 1
ATOM 1124 O O . SER A 1 150 ? 12.39653 69.17175 52.50373 1.000 11.83463 150 SER A O 1
ATOM 1127 N N . GLU A 1 151 ? 11.58914 71.27133 52.65477 1.000 7.96408 151 GLU A N 1
ATOM 1128 C CA . GLU A 1 151 ? 10.23316 70.77496 52.83501 1.000 12.25114 151 GLU A CA 1
ATOM 1129 C C . GLU A 1 151 ? 9.80397 69.93530 51.63688 1.000 10.51375 151 GLU A C 1
ATOM 1130 O O . GLU A 1 151 ? 9.22003 68.85194 51.80584 1.000 10.59350 151 GLU A O 1
ATOM 1136 N N . ARG A 1 152 ? 10.09917 70.39865 50.40991 1.000 10.73945 152 ARG A N 1
ATOM 1137 C CA . ARG A 1 152 ? 9.59091 69.64737 49.26454 1.000 13.52453 152 ARG A CA 1
ATOM 1138 C C . ARG A 1 152 ? 10.31938 68.30875 49.09128 1.000 12.15167 152 ARG A C 1
ATOM 1139 O O . ARG A 1 152 ? 9.68470 67.30185 48.74027 1.000 11.16358 152 ARG A O 1
ATOM 1147 N N . ILE A 1 153 ? 11.62660 68.23887 49.37857 1.000 9.12498 153 ILE A N 1
ATOM 1148 C CA . ILE A 1 153 ? 12.27338 66.93220 49.19129 1.000 10.04943 153 ILE A CA 1
ATOM 1149 C C . ILE A 1 153 ? 11.81590 65.92690 50.24912 1.000 9.84427 153 ILE A C 1
ATOM 1150 O O . ILE A 1 153 ? 11.63814 64.71653 49.96885 1.000 8.33064 153 ILE A O 1
ATOM 1155 N N . VAL A 1 154 ? 11.59274 66.39245 51.48546 1.000 9.34841 154 VAL A N 1
ATOM 1156 C CA . VAL A 1 154 ? 11.18478 65.43793 52.50909 1.000 9.47946 154 VAL A CA 1
ATOM 1157 C C . VAL A 1 154 ? 9.72768 65.02152 52.29810 1.000 9.88211 154 VAL A C 1
ATOM 1158 O O . VAL A 1 154 ? 9.36216 63.85154 52.49650 1.000 8.96719 154 VAL A O 1
ATOM 1162 N N A ARG A 1 155 ? 8.87073 65.96507 51.89588 0.562 10.84954 155 ARG A N 1
ATOM 1163 N N B ARG A 1 155 ? 8.87335 65.96356 51.88938 0.438 10.84748 155 ARG A N 1
ATOM 1164 C CA A ARG A 1 155 ? 7.50742 65.59340 51.54573 0.562 9.72919 155 ARG A CA 1
ATOM 1165 C CA B ARG A 1 155 ? 7.50987 65.58984 51.54609 0.438 9.75239 155 ARG A CA 1
ATOM 1166 C C A ARG A 1 155 ? 7.50111 64.56223 50.42953 0.562 9.53911 155 ARG A C 1
ATOM 1167 C C B ARG A 1 155 ? 7.49994 64.56173 50.42682 0.438 9.55268 155 ARG A C 1
ATOM 1168 O O A ARG A 1 155 ? 6.72433 63.60505 50.48082 0.562 9.61676 155 ARG A O 1
ATOM 1169 O O B ARG A 1 155 ? 6.71301 63.61206 50.46772 0.438 9.63990 155 ARG A O 1
ATOM 1184 N N . TYR A 1 156 ? 8.35550 64.73951 49.40892 1.000 9.13839 156 TYR A N 1
ATOM 1185 C CA . TYR A 1 156 ? 8.43146 63.74818 48.33351 1.000 11.66377 156 TYR A CA 1
ATOM 1186 C C . TYR A 1 156 ? 8.75949 62.36666 48.88987 1.000 9.06731 156 TYR A C 1
ATOM 1187 O O . TYR A 1 156 ? 8.15670 61.36659 48.49129 1.000 11.04909 156 TYR A O 1
ATOM 1196 N N . ALA A 1 157 ? 9.76745 62.28356 49.76033 1.000 7.30694 157 ALA A N 1
ATOM 1197 C CA . ALA A 1 157 ? 10.13069 60.98618 50.32751 1.000 6.16920 157 ALA A CA 1
ATOM 1198 C C . ALA A 1 157 ? 8.95045 60.32649 51.03884 1.000 7.83569 157 ALA A C 1
ATOM 1199 O O . ALA A 1 157 ? 8.71845 59.11231 50.90199 1.000 9.08605 157 ALA A O 1
ATOM 1201 N N . PHE A 1 158 ? 8.22107 61.10202 51.84454 1.000 7.69372 158 PHE A N 1
ATOM 1202 C CA . PHE A 1 158 ? 7.12590 60.48327 52.60141 1.000 9.78016 158 PHE A CA 1
ATOM 1203 C C . PHE A 1 158 ? 5.96195 60.10195 51.67754 1.000 9.19287 158 PHE A C 1
ATOM 1204 O O . PHE A 1 158 ? 5.32890 59.04681 51.85011 1.000 11.70464 158 PHE A O 1
ATOM 1212 N N . ASP A 1 159 ? 5.64778 60.95947 50.71101 1.000 10.40502 159 ASP A N 1
ATOM 1213 C CA . ASP A 1 159 ? 4.62204 60.63560 49.73101 1.000 9.72318 159 ASP A CA 1
ATOM 1214 C C . ASP A 1 159 ? 4.99190 59.37741 48.95381 1.000 11.21619 159 ASP A C 1
ATOM 1215 O O . ASP A 1 159 ? 4.12761 58.54929 48.64747 1.000 11.67478 159 ASP A O 1
ATOM 1220 N N . LEU A 1 160 ? 6.27429 59.22936 48.60200 1.000 9.73997 160 LEU A N 1
ATOM 1221 C CA . LEU A 1 160 ? 6.73038 58.02644 47.91780 1.000 10.19398 160 LEU A CA 1
ATOM 1222 C C . LEU A 1 160 ? 6.50234 56.79950 48.78365 1.000 9.01237 160 LEU A C 1
ATOM 1223 O O . LEU A 1 160 ? 6.02317 55.76006 48.29841 1.000 12.15754 160 LEU A O 1
ATOM 1228 N N . ALA A 1 161 ? 6.83943 56.90127 50.07889 1.000 10.74211 161 ALA A N 1
ATOM 1229 C CA . ALA A 1 161 ? 6.59047 55.79039 51.00203 1.000 9.27449 161 ALA A CA 1
ATOM 1230 C C . ALA A 1 161 ? 5.12940 55.37800 50.96297 1.000 13.47935 161 ALA A C 1
ATOM 1231 O O . ALA A 1 161 ? 4.80464 54.19818 50.77304 1.000 12.47109 161 ALA A O 1
ATOM 1233 N N . ARG A 1 162 ? 4.23628 56.35286 51.14282 1.000 9.21496 162 ARG A N 1
ATOM 1234 C CA . ARG A 1 162 ? 2.80254 56.06156 51.11788 1.000 12.47895 162 ARG A CA 1
ATOM 1235 C C . ARG A 1 162 ? 2.36445 55.47794 49.78103 1.000 15.45664 162 ARG A C 1
ATOM 1236 O O . ARG A 1 162 ? 1.54800 54.54684 49.74182 1.000 15.65168 162 ARG A O 1
ATOM 1244 N N . ALA A 1 163 ? 2.88521 56.00999 48.67105 1.000 12.89787 163 ALA A N 1
ATOM 1245 C CA . ALA A 1 163 ? 2.42533 55.58834 47.34882 1.000 14.11214 163 ALA A CA 1
ATOM 1246 C C . ALA A 1 163 ? 2.91579 54.19467 46.96109 1.000 16.04040 163 ALA A C 1
ATOM 1247 O O . ALA A 1 163 ? 2.31162 53.55888 46.08409 1.000 17.65014 163 ALA A O 1
ATOM 1249 N N . THR A 1 164 ? 3.97891 53.68757 47.58970 1.000 13.37507 164 THR A N 1
ATOM 1250 C CA . THR A 1 164 ? 4.50620 52.37998 47.21479 1.000 13.16207 164 THR A CA 1
ATOM 1251 C C . THR A 1 164 ? 4.47381 51.35437 48.34622 1.000 15.83639 164 THR A C 1
ATOM 1252 O O . THR A 1 164 ? 5.00601 50.24095 48.17686 1.000 16.25466 164 THR A O 1
ATOM 1256 N N . GLY A 1 165 ? 3.86322 51.67574 49.48469 1.000 14.48035 165 GLY A N 1
ATOM 1257 C CA . GLY A 1 165 ? 3.75535 50.68332 50.53443 1.000 14.56859 165 GLY A CA 1
ATOM 1258 C C . GLY A 1 165 ? 4.98815 50.50352 51.38723 1.000 17.06359 165 GLY A C 1
ATOM 1259 O O . GLY A 1 165 ? 5.09901 49.48683 52.08728 1.000 17.57141 165 GLY A O 1
ATOM 1260 N N . ARG A 1 166 ? 5.92363 51.45321 51.35011 1.000 12.81663 166 ARG A N 1
ATOM 1261 C CA . ARG A 1 166 ? 7.10903 51.35386 52.18652 1.000 12.73133 166 ARG A CA 1
ATOM 1262 C C . ARG A 1 166 ? 6.82739 51.94077 53.56884 1.000 12.44345 166 ARG A C 1
ATOM 1263 O O . ARG A 1 166 ? 5.82397 52.63898 53.79106 1.000 13.24722 166 ARG A O 1
ATOM 1271 N N . LYS A 1 167 ? 7.73665 51.66373 54.51336 1.000 12.40843 167 LYS A N 1
ATOM 1272 C CA . LYS A 1 167 ? 7.40910 51.80770 55.92542 1.000 14.06618 167 LYS A CA 1
ATOM 1273 C C . LYS A 1 167 ? 8.33460 52.70574 56.74718 1.000 16.10582 167 LYS A C 1
ATOM 1274 O O . LYS A 1 167 ? 8.01963 52.96721 57.91609 1.000 14.00107 167 LYS A O 1
ATOM 1280 N N . LYS A 1 168 ? 9.45415 53.18290 56.19004 1.000 11.54891 168 LYS A N 1
ATOM 1281 C CA . LYS A 1 168 ? 10.42025 53.96298 56.95950 1.000 12.13404 168 LYS A CA 1
ATOM 1282 C C . LYS A 1 168 ? 11.13751 54.96259 56.05960 1.000 9.70903 168 LYS A C 1
ATOM 1283 O O . LYS A 1 168 ? 11.51344 54.62880 54.93002 1.000 10.33566 168 LYS A O 1
ATOM 1289 N N . VAL A 1 169 ? 11.32721 56.17596 56.58825 1.000 9.93028 169 VAL A N 1
ATOM 1290 C CA . VAL A 1 169 ? 12.12384 57.25014 55.98149 1.000 10.03284 169 VAL A CA 1
ATOM 1291 C C . VAL A 1 169 ? 13.23294 57.62013 56.96315 1.000 9.72171 169 VAL A C 1
ATOM 1292 O O . VAL A 1 169 ? 12.96477 57.92673 58.13460 1.000 10.19240 169 VAL A O 1
ATOM 1296 N N . THR A 1 170 ? 14.47754 57.55302 56.50298 1.000 7.39310 170 THR A N 1
ATOM 1297 C CA . THR A 1 170 ? 15.63795 57.92144 57.30056 1.000 7.33073 170 THR A CA 1
ATOM 1298 C C . THR A 1 170 ? 16.21818 59.20611 56.74083 1.000 8.44668 170 THR A C 1
ATOM 1299 O O . THR A 1 170 ? 16.64981 59.23183 55.57860 1.000 9.49018 170 THR A O 1
ATOM 1303 N N . ALA A 1 171 ? 16.24332 60.27235 57.55295 1.000 8.62806 171 ALA A N 1
ATOM 1304 C CA . ALA A 1 171 ? 16.81959 61.54053 57.11136 1.000 7.92217 171 ALA A CA 1
ATOM 1305 C C . ALA A 1 171 ? 18.28512 61.58145 57.52081 1.000 8.81071 171 ALA A C 1
ATOM 1306 O O . ALA A 1 171 ? 18.61415 61.35171 58.68901 1.000 9.33530 171 ALA A O 1
ATOM 1308 N N . VAL A 1 172 ? 19.16999 61.87602 56.56728 1.000 7.27406 172 VAL A N 1
ATOM 1309 C CA . VAL A 1 172 ? 20.61568 61.75012 56.79497 1.000 7.93193 172 VAL A CA 1
ATOM 1310 C C . VAL A 1 172 ? 21.24594 63.13874 56.79485 1.000 10.09496 172 VAL A C 1
ATOM 1311 O O . VAL A 1 172 ? 20.95384 63.95868 55.92042 1.000 11.46714 172 VAL A O 1
ATOM 1315 N N . HIS A 1 173 ? 22.10424 63.41126 57.77968 1.000 8.88187 173 HIS A N 1
ATOM 1316 C CA . HIS A 1 173 ? 22.52769 64.78965 58.02281 1.000 9.43682 173 HIS A CA 1
ATOM 1317 C C . HIS A 1 173 ? 23.89563 64.83694 58.69962 1.000 9.12854 173 HIS A C 1
ATOM 1318 O O . HIS A 1 173 ? 24.46331 63.81487 59.09367 1.000 12.18967 173 HIS A O 1
ATOM 1325 N N . LYS A 1 174 ? 24.41697 66.05347 58.85263 1.000 11.46326 174 LYS A N 1
ATOM 1326 C CA . LYS A 1 174 ? 25.59278 66.31707 59.68449 1.000 9.57745 174 LYS A CA 1
ATOM 1327 C C . LYS A 1 174 ? 25.35057 67.57221 60.52271 1.000 13.03902 174 LYS A C 1
ATOM 1328 O O . LYS A 1 174 ? 26.16503 68.49817 60.57690 1.000 11.60389 174 LYS A O 1
ATOM 1334 N N . ALA A 1 175 ? 24.20369 67.59710 61.20194 1.000 13.74930 175 ALA A N 1
ATOM 1335 C CA . ALA A 1 175 ? 23.74972 68.80497 61.89256 1.000 10.63405 175 ALA A CA 1
ATOM 1336 C C . ALA A 1 175 ? 24.54772 69.10277 63.15156 1.000 14.62067 175 ALA A C 1
ATOM 1337 O O . ALA A 1 175 ? 24.45704 70.22159 63.66452 1.000 15.22535 175 ALA A O 1
ATOM 1339 N N . ASN A 1 176 ? 25.32804 68.13626 63.64566 1.000 12.90217 176 ASN A N 1
ATOM 1340 C CA . ASN A 1 176 ? 26.19213 68.37325 64.79489 1.000 14.40938 176 ASN A CA 1
ATOM 1341 C C . ASN A 1 176 ? 27.36389 69.29391 64.45829 1.000 15.84512 176 ASN A C 1
ATOM 1342 O O . ASN A 1 176 ? 27.86000 70.00869 65.34293 1.000 19.30022 176 ASN A O 1
ATOM 1347 N N . ILE A 1 177 ? 27.81025 69.30742 63.20402 1.000 12.96747 177 ILE A N 1
ATOM 1348 C CA . ILE A 1 177 ? 28.96502 70.09349 62.77722 1.000 15.37162 177 ILE A CA 1
ATOM 1349 C C . ILE A 1 177 ? 28.54419 71.24044 61.86450 1.000 14.02711 177 ILE A C 1
ATOM 1350 O O . ILE A 1 177 ? 28.90389 72.39562 62.09544 1.000 14.63055 177 ILE A O 1
ATOM 1355 N N . ILE A 1 178 ? 27.80176 70.93692 60.80229 1.000 12.75191 178 ILE A N 1
ATOM 1356 C CA . ILE A 1 178 ? 27.31026 71.98200 59.88680 1.000 12.74341 178 ILE A CA 1
ATOM 1357 C C . ILE A 1 178 ? 25.91886 72.34178 60.39279 1.000 14.74454 178 ILE A C 1
ATOM 1358 O O . ILE A 1 178 ? 24.89089 71.87197 59.90223 1.000 13.41522 178 ILE A O 1
ATOM 1363 N N . LYS A 1 179 ? 25.88896 73.19975 61.41917 1.000 10.28104 179 LYS A N 1
ATOM 1364 C CA . LYS A 1 179 ? 24.66000 73.43742 62.17165 1.000 11.12798 179 LYS A CA 1
ATOM 1365 C C . LYS A 1 179 ? 23.64149 74.23512 61.36808 1.000 11.46218 179 LYS A C 1
ATOM 1366 O O . LYS A 1 179 ? 22.42983 74.00025 61.49476 1.000 13.54305 179 LYS A O 1
ATOM 1372 N N . SER A 1 180 ? 24.09988 75.21887 60.58649 1.000 11.35179 180 SER A N 1
ATOM 1373 C CA . SER A 1 180 ? 23.16537 76.09507 59.88039 1.000 9.97580 180 SER A CA 1
ATOM 1374 C C . SER A 1 180 ? 22.39648 75.33168 58.79912 1.000 10.67818 180 SER A C 1
ATOM 1375 O O . SER A 1 180 ? 21.18157 75.16828 58.90927 1.000 12.36090 180 SER A O 1
ATOM 1378 N N . THR A 1 181 ? 23.09660 74.84171 57.76553 1.000 9.63996 181 THR A N 1
ATOM 1379 C CA . THR A 1 181 ? 22.44029 74.25058 56.59185 1.000 10.36864 181 THR A CA 1
ATOM 1380 C C . THR A 1 181 ? 21.89520 72.84437 56.87032 1.000 9.52390 181 THR A C 1
ATOM 1381 O O . THR A 1 181 ? 20.70158 72.57453 56.66344 1.000 9.73226 181 THR A O 1
ATOM 1385 N N . SER A 1 182 ? 22.76662 71.91382 57.28807 1.000 11.22667 182 SER A N 1
ATOM 1386 C CA . SER A 1 182 ? 22.29590 70.56259 57.59197 1.000 11.35553 182 SER A CA 1
ATOM 1387 C C . SER A 1 182 ? 21.34237 70.55265 58.78942 1.000 12.07490 182 SER A C 1
ATOM 1388 O O . SER A 1 182 ? 20.38168 69.75666 58.82055 1.000 12.01177 182 SER A O 1
ATOM 1391 N N . GLY A 1 183 ? 21.54333 71.47581 59.73661 1.000 11.01163 183 GLY A N 1
ATOM 1392 C CA . GLY A 1 183 ? 20.62741 71.59464 60.85823 1.000 13.07759 183 GLY A CA 1
ATOM 1393 C C . GLY A 1 183 ? 19.24006 72.05181 60.44166 1.000 11.54943 183 GLY A C 1
ATOM 1394 O O . GLY A 1 183 ? 18.23455 71.54742 60.95721 1.000 13.68981 183 GLY A O 1
ATOM 1395 N N A LEU A 1 184 ? 19.16513 73.01174 59.51017 0.369 10.13722 184 LEU A N 1
ATOM 1396 N N B LEU A 1 184 ? 19.16206 73.00417 59.49665 0.631 10.11509 184 LEU A N 1
ATOM 1397 C CA A LEU A 1 184 ? 17.87172 73.42243 58.96938 0.369 9.83093 184 LEU A CA 1
ATOM 1398 C CA B LEU A 1 184 ? 17.86522 73.42771 58.96532 0.631 9.81558 184 LEU A CA 1
ATOM 1399 C C A LEU A 1 184 ? 17.19762 72.26298 58.24928 0.369 10.33427 184 LEU A C 1
ATOM 1400 C C B LEU A 1 184 ? 17.18792 72.28409 58.21860 0.631 10.31471 184 LEU A C 1
ATOM 1401 O O A LEU A 1 184 ? 15.98962 72.04235 58.40523 0.369 10.85455 184 LEU A O 1
ATOM 1402 O O B LEU A 1 184 ? 15.97621 72.06858 58.35596 0.631 10.86065 184 LEU A O 1
ATOM 1411 N N . PHE A 1 185 ? 17.96058 71.51594 57.44835 1.000 10.56248 185 PHE A N 1
ATOM 1412 C CA . PHE A 1 185 ? 17.38545 70.35532 56.77296 1.000 9.11167 185 PHE A CA 1
ATOM 1413 C C . PHE A 1 185 ? 16.76262 69.39336 57.78138 1.000 10.75146 185 PHE A C 1
ATOM 1414 O O . PHE A 1 185 ? 15.62741 68.93375 57.60365 1.000 10.26774 185 PHE A O 1
ATOM 1422 N N . LEU A 1 186 ? 17.49035 69.09852 58.86087 1.000 10.48559 186 LEU A N 1
ATOM 1423 C CA . LEU A 1 186 ? 17.00045 68.13956 59.85937 1.000 7.83630 186 LEU A CA 1
ATOM 1424 C C . LEU A 1 186 ? 15.78546 68.67712 60.61368 1.000 12.17291 186 LEU A C 1
ATOM 1425 O O . LEU A 1 186 ? 14.83688 67.92781 60.88996 1.000 12.47384 186 LEU A O 1
ATOM 1430 N N . LYS A 1 187 ? 15.80514 69.96909 60.97634 1.000 12.45451 187 LYS A N 1
ATOM 1431 C CA . LYS A 1 187 ? 14.64487 70.58880 61.62695 1.000 11.75260 187 LYS A CA 1
ATOM 1432 C C . LYS A 1 187 ? 13.40131 70.47487 60.74540 1.000 12.57581 187 LYS A C 1
ATOM 1433 O O . LYS A 1 187 ? 12.31131 70.09011 61.20466 1.000 12.08782 187 LYS A O 1
ATOM 1439 N N . VAL A 1 188 ? 13.56110 70.75873 59.45333 1.000 10.78759 188 VAL A N 1
ATOM 1440 C CA . VAL A 1 188 ? 12.42393 70.65329 58.54482 1.000 10.93613 188 VAL A CA 1
ATOM 1441 C C . VAL A 1 188 ? 11.98211 69.19966 58.39742 1.000 13.57542 188 VAL A C 1
ATOM 1442 O O . VAL A 1 188 ? 10.78158 68.90481 58.38158 1.000 14.00085 188 VAL A O 1
ATOM 1446 N N . ALA A 1 189 ? 12.93684 68.26946 58.29190 1.000 9.87326 189 ALA A N 1
ATOM 1447 C CA . ALA A 1 189 ? 12.57048 66.85921 58.13718 1.000 9.21686 189 ALA A CA 1
ATOM 1448 C C . ALA A 1 189 ? 11.75539 66.36286 59.32860 1.000 11.74115 189 ALA A C 1
ATOM 1449 O O . ALA A 1 189 ? 10.76898 65.64047 59.15393 1.000 12.10330 189 ALA A O 1
ATOM 1451 N N . ARG A 1 190 ? 12.15699 66.73431 60.54673 1.000 11.43846 190 ARG A N 1
ATOM 1452 C CA . ARG A 1 190 ? 11.38724 66.36350 61.73902 1.000 12.70784 190 ARG A CA 1
ATOM 1453 C C . ARG A 1 190 ? 9.95615 66.91159 61.66660 1.000 14.01023 190 ARG A C 1
ATOM 1454 O O . ARG A 1 190 ? 8.95698 66.19098 61.92031 1.000 15.41971 190 ARG A O 1
ATOM 1462 N N . ASP A 1 191 ? 9.84234 68.19025 61.30189 1.000 13.80518 191 ASP A N 1
ATOM 1463 C CA . ASP A 1 191 ? 8.52732 68.81938 61.19700 1.000 13.62568 191 ASP A CA 1
ATOM 1464 C C . ASP A 1 191 ? 7.64054 68.09388 60.17973 1.000 15.47367 191 ASP A C 1
ATOM 1465 O O . ASP A 1 191 ? 6.47828 67.76742 60.46212 1.000 18.29445 191 ASP A O 1
ATOM 1470 N N . VAL A 1 192 ? 8.17561 67.80755 58.98834 1.000 12.98404 192 VAL A N 1
ATOM 1471 C CA . VAL A 1 192 ? 7.37873 67.11156 57.97280 1.000 10.24453 192 VAL A CA 1
ATOM 1472 C C . VAL A 1 192 ? 6.98645 65.71404 58.44189 1.000 12.05704 192 VAL A C 1
ATOM 1473 O O . VAL A 1 192 ? 5.86472 65.24421 58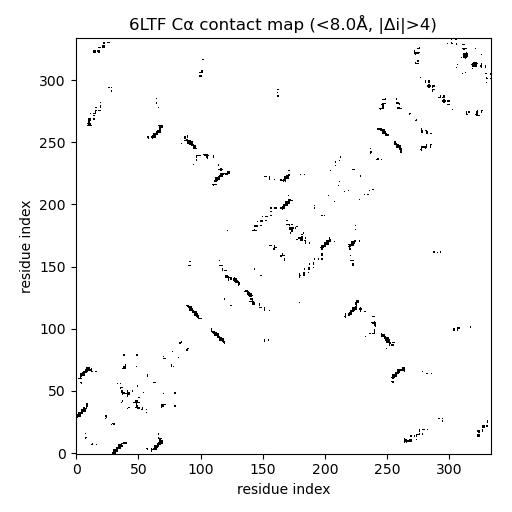.17738 1.000 12.81159 192 VAL A O 1
ATOM 1477 N N . ALA A 1 193 ? 7.90274 65.01964 59.13208 1.000 9.80928 193 ALA A N 1
ATOM 1478 C CA . ALA A 1 193 ? 7.61597 63.65134 59.55972 1.000 12.77763 193 ALA A CA 1
ATOM 1479 C C . ALA A 1 193 ? 6.36936 63.59956 60.42722 1.000 15.05609 193 ALA A C 1
ATOM 1480 O O . ALA A 1 193 ? 5.62504 62.60761 60.38534 1.000 13.83595 193 ALA A O 1
ATOM 1482 N N . THR A 1 194 ? 6.12367 64.65319 61.21624 1.000 14.05616 194 THR A N 1
ATOM 1483 C CA . THR A 1 194 ? 4.92263 64.59314 62.06621 1.000 17.18516 194 THR A CA 1
ATOM 1484 C C . THR A 1 194 ? 3.61161 64.48383 61.27040 1.000 18.35833 194 THR A C 1
ATOM 1485 O O . THR A 1 194 ? 2.58049 64.10652 61.85469 1.000 18.43813 194 THR A O 1
ATOM 1489 N N . GLN A 1 195 ? 3.61617 64.78721 59.96691 1.000 13.48702 195 GLN A N 1
ATOM 1490 C CA . GLN A 1 195 ? 2.42518 64.71776 59.12203 1.000 14.99872 195 GLN A CA 1
ATOM 1491 C C . GLN A 1 195 ? 2.18324 63.32561 58.54313 1.000 16.75173 195 GLN A C 1
ATOM 1492 O O . GLN A 1 195 ? 1.21798 63.13547 57.77608 1.000 15.88821 195 GLN A O 1
ATOM 1498 N N . TYR A 1 196 ? 3.02371 62.34544 58.88048 1.000 12.51155 196 TYR A N 1
ATOM 1499 C CA . TYR A 1 196 ? 2.92980 60.99619 58.31503 1.000 11.27907 196 TYR A CA 1
ATOM 1500 C C . TYR A 1 196 ? 3.10405 59.98202 59.43834 1.000 12.77661 196 TYR A C 1
ATOM 1501 O O . TYR A 1 196 ? 4.15023 59.34028 59.56354 1.000 14.47034 196 TYR A O 1
ATOM 1510 N N . PRO A 1 197 ? 2.07003 59.78791 60.26901 1.000 15.01715 197 PRO A N 1
ATOM 1511 C CA . PRO A 1 197 ? 2.28811 59.07527 61.53831 1.000 14.78507 197 PRO A CA 1
ATOM 1512 C C . PRO A 1 197 ? 2.63068 57.59537 61.40265 1.000 13.53689 197 PRO A C 1
ATOM 1513 O O . PRO A 1 197 ? 3.29279 57.04858 62.29443 1.000 19.39880 197 PRO A O 1
ATOM 1517 N N . GLU A 1 198 ? 2.18869 56.92252 60.34531 1.000 13.59287 198 GLU A N 1
ATOM 1518 C CA . GLU A 1 198 ? 2.42962 55.49935 60.15642 1.000 14.74896 198 GLU A CA 1
ATOM 1519 C C . GLU A 1 198 ? 3.73864 55.18802 59.43387 1.000 13.50587 198 GLU A C 1
ATOM 1520 O O . GLU A 1 198 ? 4.10567 54.00901 59.31565 1.000 12.70479 198 GLU A O 1
ATOM 1526 N N . ILE A 1 199 ? 4.43177 56.19995 58.91865 1.000 12.45259 199 ILE A N 1
ATOM 1527 C CA . ILE A 1 199 ? 5.75774 55.99976 58.34837 1.000 13.03745 199 ILE A CA 1
ATOM 1528 C C . ILE A 1 199 ? 6.78391 56.25902 59.44280 1.000 12.37407 199 ILE A C 1
ATOM 1529 O O . ILE A 1 199 ? 6.84398 57.36220 59.99177 1.000 15.02705 199 ILE A O 1
ATOM 1534 N N . GLU A 1 200 ? 7.56559 55.23852 59.78609 1.000 10.28796 200 GLU A N 1
ATOM 1535 C CA . GLU A 1 200 ? 8.60403 55.40629 60.80072 1.000 10.80804 200 GLU A CA 1
ATOM 1536 C C . GLU A 1 200 ? 9.60827 56.45292 60.33553 1.000 12.50400 200 GLU A C 1
ATOM 1537 O O . GLU A 1 200 ? 10.04323 56.43306 59.18028 1.000 13.98789 200 GLU A O 1
ATOM 1543 N N . PHE A 1 201 ? 9.93906 57.39340 61.21330 1.000 13.10843 201 PHE A N 1
ATOM 1544 C CA . PHE A 1 201 ? 10.95896 58.39613 60.93783 1.000 13.30875 201 PHE A CA 1
ATOM 1545 C C . PHE A 1 201 ? 12.21741 58.09665 61.74109 1.000 12.78105 201 PHE A C 1
ATOM 1546 O O . PHE A 1 201 ? 12.15620 57.88732 62.96563 1.000 13.22302 201 PHE A O 1
ATOM 1554 N N . GLN A 1 202 ? 13.35404 58.10582 61.05093 1.000 10.16191 202 GLN A N 1
ATOM 1555 C CA . GLN A 1 202 ? 14.66034 57.86968 61.65169 1.000 11.23612 202 GLN A CA 1
ATOM 1556 C C . GLN A 1 202 ? 15.58796 59.00366 61.25076 1.000 11.05737 202 GLN A C 1
ATOM 1557 O O . GLN A 1 202 ? 15.51887 59.48389 60.12047 1.000 11.63262 202 GLN A O 1
ATOM 1563 N N . GLU A 1 203 ? 16.43714 59.44766 62.16945 1.000 9.41587 203 GLU A N 1
ATOM 1564 C CA . GLU A 1 203 ? 17.49904 60.40580 61.86418 1.000 11.79561 203 GLU A CA 1
ATOM 1565 C C . GLU A 1 203 ? 18.82925 59.68557 62.02249 1.000 12.65845 203 GLU A C 1
ATOM 1566 O O . GLU A 1 203 ? 18.98627 58.88983 62.95347 1.000 12.77267 203 GLU A O 1
ATOM 1572 N N . MET A 1 204 ? 19.78273 59.95094 61.12419 1.000 12.56109 204 MET A N 1
ATOM 1573 C CA . MET A 1 204 ? 21.07970 59.27578 61.19518 1.000 11.81076 204 MET A CA 1
ATOM 1574 C C . MET A 1 204 ? 22.15961 60.20722 60.65780 1.000 12.19240 204 MET A C 1
ATOM 1575 O O . MET A 1 204 ? 21.95022 60.89216 59.65501 1.000 10.30804 204 MET A O 1
ATOM 1580 N N . ILE A 1 205 ? 23.30605 60.24669 61.33907 1.000 10.83458 205 ILE A N 1
ATOM 1581 C CA . ILE A 1 205 ? 24.42053 61.06472 60.86974 1.000 9.54877 205 ILE A CA 1
ATOM 1582 C C . ILE A 1 205 ? 25.06128 60.38569 59.66066 1.000 13.32105 205 ILE A C 1
ATOM 1583 O O . ILE A 1 205 ? 25.07302 59.15221 59.55744 1.000 12.04169 205 ILE A O 1
ATOM 1588 N N . VAL A 1 206 ? 25.59495 61.18349 58.72723 1.000 11.74102 206 VAL A N 1
ATOM 1589 C CA . VAL A 1 206 ? 25.96937 60.64503 57.41250 1.000 10.14855 206 VAL A CA 1
ATOM 1590 C C . VAL A 1 206 ? 27.11955 59.63430 57.52228 1.000 12.77538 206 VAL A C 1
ATOM 1591 O O . VAL A 1 206 ? 27.15783 58.64181 56.77955 1.000 12.68620 206 VAL A O 1
ATOM 1595 N N . ASP A 1 207 ? 28.08733 59.86976 58.41242 1.000 12.60551 207 ASP A N 1
ATOM 1596 C CA . ASP A 1 207 ? 29.19387 58.91327 58.48861 1.000 12.67578 207 ASP A CA 1
ATOM 1597 C C . ASP A 1 207 ? 28.71173 57.56118 59.02642 1.000 14.60238 207 ASP A C 1
ATOM 1598 O O . ASP A 1 207 ? 29.02496 56.49121 58.46207 1.000 11.44775 207 ASP A O 1
ATOM 1603 N N . ASN A 1 208 ? 27.89978 57.59561 60.08452 1.000 12.42691 208 ASN A N 1
ATOM 1604 C CA . ASN A 1 208 ? 27.31997 56.36220 60.61787 1.000 13.97504 208 ASN A CA 1
ATOM 1605 C C . ASN A 1 208 ? 26.43699 55.67942 59.58720 1.000 13.85496 208 ASN A C 1
ATOM 1606 O O . ASN A 1 208 ? 26.42240 54.44173 59.50004 1.000 13.43039 208 ASN A O 1
ATOM 1611 N N . THR A 1 209 ? 25.65802 56.46768 58.82265 1.000 9.89969 209 THR A N 1
ATOM 1612 C CA . THR A 1 209 ? 24.83691 55.89027 57.75666 1.000 7.56861 209 THR A CA 1
ATOM 1613 C C . THR A 1 209 ? 25.68594 55.08315 56.77238 1.000 9.92538 209 THR A C 1
ATOM 1614 O O . THR A 1 209 ? 25.29311 53.98779 56.35608 1.000 11.91643 209 THR A O 1
ATOM 1618 N N . CYS A 1 210 ? 26.83684 55.62292 56.34933 1.000 11.67962 210 CYS A N 1
ATOM 1619 C CA . CYS A 1 210 ? 27.62513 54.87195 55.37297 1.000 10.59316 210 CYS A CA 1
ATOM 1620 C C . CYS A 1 210 ? 28.21873 53.60156 55.98941 1.000 12.03452 210 CYS A C 1
ATOM 1621 O O . CYS A 1 210 ? 28.27585 52.53733 55.32651 1.000 11.92728 210 CYS A O 1
ATOM 1624 N N . MET A 1 211 ? 28.62029 53.67586 57.26677 1.000 11.20346 211 MET A N 1
ATOM 1625 C CA . MET A 1 211 ? 29.08050 52.45669 57.94719 1.000 12.18557 211 MET A CA 1
ATOM 1626 C C . MET A 1 211 ? 27.97187 51.39931 57.99624 1.000 13.17541 211 MET A C 1
ATOM 1627 O O . MET A 1 211 ? 28.19479 50.21138 57.69670 1.000 12.38635 211 MET A O 1
ATOM 1632 N N . GLN A 1 212 ? 26.76875 51.81904 58.38520 1.000 7.98669 212 GLN A N 1
ATOM 1633 C CA . GLN A 1 212 ? 25.65639 50.88335 58.52181 1.000 9.71551 212 GLN A CA 1
ATOM 1634 C C . GLN A 1 212 ? 25.23637 50.31524 57.16958 1.000 12.09037 212 GLN A C 1
ATOM 1635 O O . GLN A 1 212 ? 24.77196 49.16751 57.08359 1.000 11.38438 212 GLN A O 1
ATOM 1641 N N . LEU A 1 213 ? 25.35668 51.11452 56.09713 1.000 9.61718 213 LEU A N 1
ATOM 1642 C CA . LEU A 1 213 ? 25.00152 50.61497 54.77055 1.000 13.11610 213 LEU A CA 1
ATOM 1643 C C . LEU A 1 213 ? 25.91149 49.47213 54.36352 1.000 13.74582 213 LEU A C 1
ATOM 1644 O O . LEU A 1 213 ? 25.47324 48.54035 53.67951 1.000 14.16989 213 LEU A O 1
ATOM 1649 N N . VAL A 1 214 ? 27.18357 49.51818 54.76230 1.000 10.76007 214 VAL A N 1
ATOM 1650 C CA . VAL A 1 214 ? 27.99603 48.34409 54.41679 1.000 12.25463 214 VAL A CA 1
ATOM 1651 C C . VAL A 1 214 ? 27.81611 47.18670 55.41905 1.000 12.58109 214 VAL A C 1
ATOM 1652 O O . VAL A 1 214 ? 28.02449 46.02184 55.06071 1.000 17.78181 214 VAL A O 1
ATOM 1656 N N . MET A 1 215 ? 27.42232 47.45521 56.66771 1.000 10.93055 215 MET A N 1
ATOM 1657 C CA . MET A 1 215 ? 27.27463 46.34433 57.61737 1.000 12.97960 215 MET A CA 1
ATOM 1658 C C . MET A 1 215 ? 25.91297 45.66350 57.52168 1.000 15.76725 215 MET A C 1
ATOM 1659 O O . MET A 1 215 ? 25.81333 44.44226 57.69773 1.000 16.00405 215 MET A O 1
ATOM 1664 N N . ARG A 1 216 ? 24.85547 46.42200 57.29002 1.000 11.11769 216 ARG A N 1
ATOM 1665 C CA . ARG A 1 216 ? 23.51035 45.84180 57.26436 1.000 10.00608 216 ARG A CA 1
ATOM 1666 C C . ARG A 1 216 ? 22.61212 46.75431 56.44648 1.000 11.20233 216 ARG A C 1
ATOM 1667 O O . ARG A 1 216 ? 21.76534 47.47748 57.00435 1.000 12.11600 216 ARG A O 1
ATOM 1675 N N . PRO A 1 217 ? 22.77417 46.73464 55.12057 1.000 10.80334 217 PRO A N 1
ATOM 1676 C CA . PRO A 1 217 ? 21.93072 47.57840 54.26120 1.000 8.10959 217 PRO A CA 1
ATOM 1677 C C . PRO A 1 217 ? 20.47101 47.19727 54.32892 1.000 10.96919 217 PRO A C 1
ATOM 1678 O O . PRO A 1 217 ? 19.60612 48.01393 53.98329 1.000 12.72713 217 PRO A O 1
ATOM 1682 N N . GLU A 1 218 ? 20.17087 46.00111 54.82831 1.000 12.56775 218 GLU A N 1
ATOM 1683 C CA . GLU A 1 218 ? 18.79328 45.54502 54.92281 1.000 14.00857 218 GLU A CA 1
ATOM 1684 C C . GLU A 1 218 ? 17.94576 46.40354 55.84639 1.000 14.26479 218 GLU A C 1
ATOM 1685 O O . GLU A 1 218 ? 16.71617 46.35912 55.73693 1.000 18.26107 218 GLU A O 1
ATOM 1691 N N . GLN A 1 219 ? 18.56567 47.18291 56.75687 1.000 11.34383 219 GLN A N 1
ATOM 1692 C CA . GLN A 1 219 ? 17.81532 47.99204 57.71314 1.000 13.87605 219 GLN A CA 1
ATOM 1693 C C . GLN A 1 219 ? 17.18348 49.23084 57.09019 1.000 13.98171 219 GLN A C 1
ATOM 1694 O O . GLN A 1 219 ? 16.31022 49.84167 57.72263 1.000 15.74654 219 GLN A O 1
ATOM 1700 N N . PHE A 1 220 ? 17.56544 49.60840 55.87298 1.000 13.02518 220 PHE A N 1
ATOM 1701 C CA . PHE A 1 220 ? 17.07681 50.85404 55.30259 1.000 12.06571 220 PHE A CA 1
ATOM 1702 C C . PHE A 1 220 ? 15.93693 50.60045 54.33423 1.000 14.24130 220 PHE A C 1
ATOM 1703 O O . PHE A 1 220 ? 15.87526 49.56553 53.65402 1.000 12.15556 220 PHE A O 1
ATOM 1711 N N . ASP A 1 221 ? 15.03891 51.58113 54.28135 1.000 10.47482 221 ASP A N 1
ATOM 1712 C CA . ASP A 1 221 ? 13.89018 51.58668 53.39255 1.000 10.79430 221 ASP A CA 1
ATOM 1713 C C . ASP A 1 221 ? 14.02594 52.76382 52.43034 1.000 12.56111 221 ASP A C 1
ATOM 17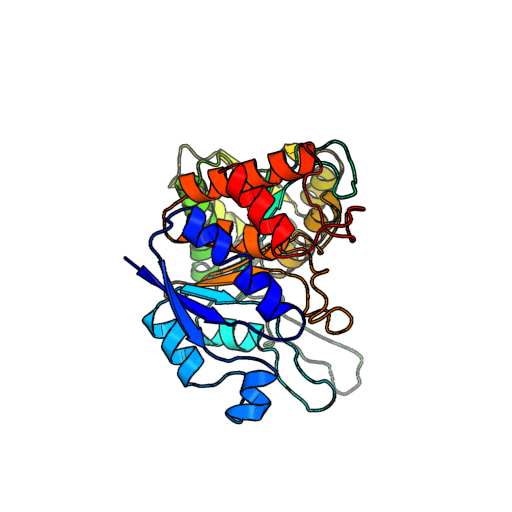14 O O . ASP A 1 221 ? 14.62529 52.61126 51.36460 1.000 10.84727 221 ASP A O 1
ATOM 1719 N N . ILE A 1 222 ? 13.52109 53.94291 52.79613 1.000 9.88104 222 ILE A N 1
ATOM 1720 C CA . ILE A 1 222 ? 13.76557 55.16345 52.02346 1.000 8.87776 222 ILE A CA 1
ATOM 1721 C C . ILE A 1 222 ? 14.75579 56.02211 52.79752 1.000 8.27784 222 ILE A C 1
ATOM 1722 O O . ILE A 1 222 ? 14.61209 56.18399 54.01231 1.000 10.03149 222 ILE A O 1
ATOM 1727 N N . ILE A 1 223 ? 15.78597 56.52046 52.10789 1.000 8.50151 223 ILE A N 1
ATOM 1728 C CA . ILE A 1 223 ? 16.76919 57.45389 52.67031 1.000 7.11909 223 ILE A CA 1
ATOM 1729 C C . ILE A 1 223 ? 16.54381 58.80179 52.00100 1.000 8.95541 223 ILE A C 1
ATOM 1730 O O . ILE A 1 223 ? 16.46252 58.85843 50.76872 1.000 12.67590 223 ILE A O 1
ATOM 1735 N N . VAL A 1 224 ? 16.43067 59.88210 52.78552 1.000 8.00926 224 VAL A N 1
ATOM 1736 C CA . VAL A 1 224 ? 16.29649 61.22157 52.20529 1.000 8.49283 224 VAL A CA 1
ATOM 1737 C C . VAL A 1 224 ? 17.39249 62.12962 52.74637 1.000 7.98325 224 VAL A C 1
ATOM 1738 O O . VAL A 1 224 ? 17.70008 62.11333 53.95069 1.000 8.14129 224 VAL A O 1
ATOM 1742 N N . THR A 1 225 ? 17.98049 62.92302 51.84645 1.000 8.63472 225 THR A N 1
ATOM 1743 C CA . THR A 1 225 ? 19.13168 63.72911 52.24695 1.000 7.17716 225 THR A CA 1
ATOM 1744 C C . THR A 1 225 ? 19.38301 64.83564 51.22933 1.000 9.59356 225 THR A C 1
ATOM 1745 O O . THR A 1 225 ? 18.69414 64.96172 50.20818 1.000 8.54543 225 THR A O 1
ATOM 1749 N N . THR A 1 226 ? 20.36573 65.66161 51.56520 1.000 8.89118 226 THR A N 1
ATOM 1750 C CA . THR A 1 226 ? 20.76605 66.83095 50.79906 1.000 7.98410 226 THR A CA 1
ATOM 1751 C C . THR A 1 226 ? 21.64175 66.41034 49.60755 1.000 7.42428 226 THR A C 1
ATOM 1752 O O . THR A 1 226 ? 21.97246 65.23424 49.42275 1.000 9.96471 226 THR A O 1
ATOM 1756 N N . ASN A 1 227 ? 22.01505 67.39570 48.78721 1.000 8.49772 227 ASN A N 1
ATOM 1757 C CA 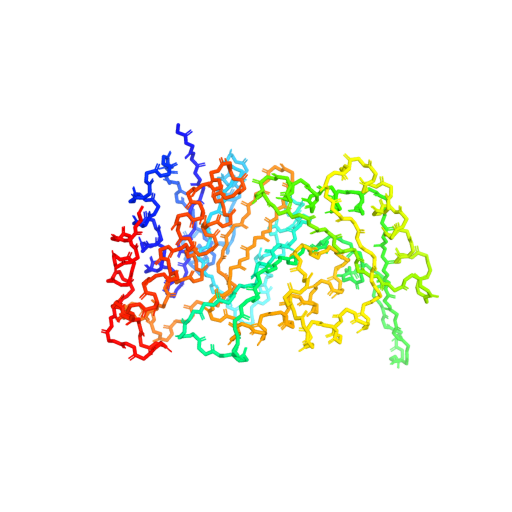. ASN A 1 227 ? 22.48563 67.12787 47.42693 1.000 8.80267 227 ASN A CA 1
ATOM 1758 C C . ASN A 1 227 ? 23.77928 66.29942 47.40502 1.000 12.73350 227 ASN A C 1
ATOM 1759 O O . ASN A 1 227 ? 23.83810 65.19762 46.81758 1.000 11.36702 227 ASN A O 1
ATOM 1764 N N . LEU A 1 228 ? 24.83477 66.82370 48.02310 1.000 7.91781 228 LEU A N 1
ATOM 1765 C CA . LEU A 1 228 ? 26.12914 66.14113 48.01699 1.000 11.09150 228 LEU A CA 1
ATOM 1766 C C . LEU A 1 228 ? 26.04546 64.77805 48.72379 1.000 11.45217 228 LEU A C 1
ATOM 1767 O O . LEU A 1 228 ? 26.52730 63.75365 48.20037 1.000 10.60952 228 LEU A O 1
ATOM 1772 N N . PHE A 1 229 ? 25.42545 64.75216 49.91214 1.000 10.29918 229 PHE A N 1
ATOM 1773 C CA . PHE A 1 229 ? 25.27562 63.49623 50.65059 1.000 8.35121 229 PHE A CA 1
ATOM 1774 C C . PHE A 1 229 ? 24.52662 62.46067 49.81381 1.000 9.56508 229 PHE A C 1
ATOM 1775 O O . PHE A 1 229 ? 24.86703 61.26971 49.84496 1.000 9.14060 229 PHE A O 1
ATOM 1783 N N . GLY A 1 230 ? 23.49542 62.89295 49.06914 1.000 8.74417 230 GLY A N 1
ATOM 1784 C CA . GLY A 1 230 ? 22.71696 61.95466 48.26141 1.000 12.31200 230 GLY A CA 1
ATOM 1785 C C . GLY A 1 230 ? 23.49197 61.41480 47.07348 1.000 12.21683 230 GLY A C 1
ATOM 1786 O O . GLY A 1 230 ? 23.36796 60.23397 46.72716 1.000 12.02783 230 GLY A O 1
ATOM 1787 N N . ASP A 1 231 ? 24.28781 62.27342 46.42198 1.000 11.15217 231 ASP A N 1
ATOM 1788 C CA . ASP A 1 231 ? 25.22276 61.81061 45.39814 1.000 10.49706 231 ASP A CA 1
ATOM 1789 C C . ASP A 1 231 ? 26.05323 60.62573 45.90521 1.000 10.72214 231 ASP A C 1
ATOM 1790 O O . ASP A 1 231 ? 26.05876 59.51629 45.32432 1.000 15.60215 231 ASP A O 1
ATOM 1795 N N . ILE A 1 232 ? 26.72938 60.85085 47.03482 1.000 11.50096 232 ILE A N 1
ATOM 1796 C CA . ILE A 1 232 ? 27.60339 59.82851 47.61004 1.000 10.62154 232 ILE A CA 1
ATOM 1797 C C . ILE A 1 232 ? 26.82985 58.55716 47.95321 1.000 9.78413 232 ILE A C 1
ATOM 1798 O O . ILE A 1 232 ? 27.22931 57.44564 47.57013 1.000 11.89735 232 ILE A O 1
ATOM 1803 N N . ILE A 1 233 ? 25.72036 58.69904 48.68811 1.000 10.84075 233 ILE A N 1
ATOM 1804 C CA . ILE A 1 233 ? 25.02464 57.51679 49.18590 1.000 10.52967 233 ILE A CA 1
ATOM 1805 C C . ILE A 1 233 ? 24.44620 56.68767 48.03623 1.000 9.63142 233 ILE A C 1
ATOM 1806 O O . ILE A 1 233 ? 24.47038 55.45049 48.08792 1.000 10.51966 233 ILE A O 1
ATOM 1811 N N A SER A 1 234 ? 23.91399 57.34299 46.99701 0.469 11.57644 234 SER A N 1
ATOM 1812 N N B SER A 1 234 ? 23.92640 57.33083 46.98672 0.531 11.57332 234 SER A N 1
ATOM 1813 C CA A SER A 1 234 ? 23.33934 56.59561 45.88229 0.469 12.74528 234 SER A CA 1
ATOM 1814 C CA B SER A 1 234 ? 23.32844 56.54820 45.90813 0.531 12.73925 234 SER A CA 1
ATOM 1815 C C A SER A 1 234 ? 24.38894 55.71319 45.22057 0.469 13.74753 234 SER A C 1
ATOM 1816 C C B SER A 1 234 ? 24.38191 55.71260 45.18608 0.531 13.75220 234 SER A C 1
ATOM 1817 O O A SER A 1 234 ? 24.12362 54.54700 44.90090 0.469 12.61232 234 SER A O 1
ATOM 1818 O O B SER A 1 234 ? 24.11837 54.56086 44.81450 0.531 12.62361 234 SER A O 1
ATOM 1823 N N . ASP A 1 235 ? 25.60109 56.24552 45.01855 1.000 10.77112 235 ASP A N 1
ATOM 1824 C CA . ASP A 1 235 ? 26.62254 55.41121 44.36165 1.000 11.66157 235 ASP A CA 1
ATOM 1825 C C . ASP A 1 235 ? 27.17964 54.31383 45.28685 1.000 12.66403 235 ASP A C 1
ATOM 1826 O O . ASP A 1 235 ? 27.44693 53.17696 44.83771 1.000 14.43190 235 ASP A O 1
ATOM 1831 N N . LEU A 1 236 ? 27.31166 54.59538 46.58614 1.000 10.31937 236 LEU A N 1
ATOM 1832 C CA . LEU A 1 236 ? 27.61529 53.52952 47.54226 1.000 10.20807 236 LEU A CA 1
ATOM 1833 C C . LEU A 1 236 ? 26.61080 52.38411 47.40329 1.000 12.75723 236 LEU A C 1
ATOM 1834 O O . LEU A 1 236 ? 26.97156 51.19278 47.27291 1.000 13.82916 236 LEU A O 1
ATOM 1839 N N . CYS A 1 237 ? 25.33068 52.74410 47.39993 1.000 10.28004 237 CYS A N 1
ATOM 1840 C CA . CYS A 1 237 ? 24.29104 51.73027 47.35129 1.000 12.90842 237 CYS A CA 1
ATOM 1841 C C . CYS A 1 237 ? 24.32712 50.95430 46.05260 1.000 11.77776 237 CYS A C 1
ATOM 1842 O O . CYS A 1 237 ? 24.05170 49.75292 46.05207 1.000 12.82352 237 CYS A O 1
ATOM 1845 N N . ALA A 1 238 ? 24.65159 51.61508 44.93257 1.000 11.77147 238 ALA A N 1
ATOM 1846 C CA . ALA A 1 238 ? 24.82308 50.87036 43.68209 1.000 9.88205 238 ALA A CA 1
ATOM 1847 C C . ALA A 1 238 ? 25.88012 49.78159 43.84396 1.000 16.28336 238 ALA A C 1
ATOM 1848 O O . ALA A 1 238 ? 25.72666 48.66640 43.31547 1.000 15.66330 238 ALA A O 1
ATOM 1850 N N . GLY A 1 239 ? 26.96002 50.08936 44.56864 1.000 14.27187 239 GLY A N 1
ATOM 1851 C CA . GLY A 1 239 ? 27.99349 49.08069 44.77012 1.000 15.20354 239 GLY A CA 1
ATOM 1852 C C . GLY A 1 239 ? 27.52121 47.89098 45.58497 1.000 17.77431 239 GLY A C 1
ATOM 1853 O O . GLY A 1 239 ? 28.08122 46.78773 45.47390 1.000 14.02214 239 GLY A O 1
ATOM 1854 N N . LEU A 1 240 ? 26.51164 48.09879 46.43791 1.000 14.84033 240 LEU A N 1
ATOM 1855 C CA . LEU A 1 240 ? 25.97176 46.95644 47.19333 1.000 17.78797 240 LEU A CA 1
ATOM 1856 C C . LEU A 1 240 ? 25.29204 45.92288 46.30031 1.000 21.32866 240 LEU A C 1
ATOM 1857 O O . LEU A 1 240 ? 25.21845 44.74325 46.66586 1.000 23.96607 240 LEU A O 1
ATOM 1862 N N . VAL A 1 241 ? 24.74258 46.33582 45.16544 1.000 17.57673 241 VAL A N 1
ATOM 1863 C CA . VAL A 1 241 ? 23.91357 45.44624 44.36893 1.000 19.69357 241 VAL A CA 1
ATOM 1864 C C . VAL A 1 241 ? 24.52428 45.20766 42.99115 1.000 29.26558 241 VAL A C 1
ATOM 1865 O O . VAL A 1 241 ? 23.80929 44.96791 42.02184 1.000 28.16916 241 VAL A O 1
ATOM 1869 N N . GLY A 1 242 ? 25.85102 45.30343 42.90196 1.000 30.19830 242 GLY A N 1
ATOM 1870 C CA . GLY A 1 242 ? 26.58285 44.91168 41.71881 1.000 41.22423 242 GLY A CA 1
ATOM 1871 C C . GLY A 1 242 ? 27.14536 46.02821 40.87090 1.000 35.02311 242 GLY A C 1
ATOM 1872 O O . GLY A 1 242 ? 27.95289 45.74693 39.97587 1.000 38.14348 242 GLY A O 1
ATOM 1873 N N . GLY A 1 243 ? 26.71792 47.26271 41.06876 1.000 24.20669 243 GLY A N 1
ATOM 1874 C CA . GLY A 1 243 ? 27.18276 48.34218 40.22777 1.000 24.38129 243 GLY A CA 1
ATOM 1875 C C . GLY A 1 243 ? 26.07174 48.97802 39.41549 1.000 20.52226 243 GLY A C 1
ATOM 1876 O O . GLY A 1 243 ? 24.88186 48.76757 39.65409 1.000 26.96415 243 GLY A O 1
ATOM 1877 N N . LEU A 1 244 ? 26.48549 49.76479 38.41585 1.000 20.22800 244 LEU A N 1
ATOM 1878 C CA . LEU A 1 244 ? 25.61654 50.66220 37.65860 1.000 22.76696 244 LEU A CA 1
ATOM 1879 C C . LEU A 1 244 ? 24.94906 50.00800 36.45383 1.000 24.11450 244 LEU A C 1
ATOM 1880 O O . LEU A 1 244 ? 24.07307 50.63292 35.84376 1.000 25.94785 244 LEU A O 1
ATOM 1885 N N . GLY A 1 245 ? 25.32343 48.77531 36.10087 1.000 24.69888 245 GLY A N 1
ATOM 1886 C CA . GLY A 1 245 ? 24.78689 48.16717 34.88960 1.000 26.89156 245 GLY A CA 1
ATOM 1887 C C . GLY A 1 245 ? 23.29526 47.90006 34.94727 1.000 22.94195 245 GLY A C 1
ATOM 1888 O O . GLY A 1 245 ? 22.62850 47.85876 33.90730 1.000 23.36870 245 GLY A O 1
ATOM 1889 N N . LEU A 1 246 ? 22.74907 47.70487 36.14853 1.000 23.69750 246 LEU A N 1
ATOM 1890 C CA . LEU A 1 246 ? 21.33105 47.39891 36.30499 1.000 19.46986 246 LEU A CA 1
ATOM 1891 C C . LEU A 1 246 ? 20.55614 48.50828 37.01238 1.000 18.38744 246 LEU A C 1
ATOM 1892 O O . LEU A 1 246 ? 19.42557 48.26671 37.44855 1.000 19.83352 246 LEU A O 1
ATOM 1897 N N . ALA A 1 247 ? 21.11344 49.72019 37.10507 1.000 17.65536 247 ALA A N 1
ATOM 1898 C CA . ALA A 1 247 ? 20.57968 50.75509 38.00440 1.000 16.85086 247 ALA A CA 1
ATOM 1899 C C . ALA A 1 247 ? 19.55468 51.62453 37.28453 1.000 12.89718 247 ALA A C 1
ATOM 1900 O O . ALA A 1 247 ? 19.86948 52.17431 36.22397 1.000 13.56680 247 ALA A O 1
ATOM 1902 N N . PRO A 1 248 ? 18.33994 51.77407 37.80932 1.000 12.37181 248 PRO A N 1
ATOM 1903 C CA . PRO A 1 248 ? 17.39613 52.76535 37.28340 1.000 11.33629 248 PRO A CA 1
ATOM 1904 C C . PRO A 1 248 ? 17.54307 54.10605 37.99639 1.000 13.48785 248 PRO A C 1
ATOM 1905 O O . PRO A 1 248 ? 18.10795 54.19945 39.08498 1.000 13.13301 248 PRO A O 1
ATOM 1909 N N . GLY A 1 249 ? 16.97401 55.14600 37.38911 1.000 12.49329 249 GLY A N 1
ATOM 1910 C CA . GLY A 1 249 ? 16.93719 56.44466 38.04875 1.000 11.57772 249 GLY A CA 1
ATOM 1911 C C . GLY A 1 249 ? 15.76546 57.28763 37.60395 1.000 14.50943 249 GLY A C 1
ATOM 1912 O O . GLY A 1 249 ? 15.24528 57.13544 36.48622 1.000 14.12199 249 GLY A O 1
ATOM 1913 N N . ALA A 1 250 ? 15.34358 58.19450 38.48161 1.000 13.87038 250 ALA A N 1
ATOM 1914 C CA . ALA A 1 250 ? 14.34729 59.17385 38.07672 1.000 13.01458 250 ALA A CA 1
ATOM 1915 C C . ALA A 1 250 ? 14.75201 60.55946 38.55471 1.000 13.95533 250 ALA A C 1
ATOM 1916 O O . ALA A 1 250 ? 15.45248 60.71301 39.55264 1.000 11.43394 250 ALA A O 1
ATOM 1918 N N . ASN A 1 251 ? 14.26706 61.57251 37.84492 1.000 12.61239 251 ASN A N 1
ATOM 1919 C CA . ASN A 1 251 ? 14.44345 62.96438 38.24884 1.000 9.86867 251 ASN A CA 1
ATOM 1920 C C . ASN A 1 251 ? 13.09213 63.63775 38.13130 1.000 14.34708 251 ASN A C 1
ATOM 1921 O O . ASN A 1 251 ? 12.53712 63.71611 37.03268 1.000 13.42317 251 ASN A O 1
ATOM 1926 N N . ILE A 1 252 ? 12.57792 64.13345 39.24921 1.000 12.39339 252 ILE A N 1
ATOM 1927 C CA . ILE A 1 252 ? 11.15908 64.43494 39.40158 1.000 10.81155 252 ILE A CA 1
ATOM 1928 C C . ILE A 1 252 ? 10.99634 65.85667 39.93341 1.000 11.53672 252 ILE A C 1
ATOM 1929 O O . ILE A 1 252 ? 11.70595 66.25898 40.86479 1.000 11.90484 252 ILE A O 1
ATOM 1934 N N . GLY A 1 253 ? 10.07778 66.62132 39.31677 1.000 12.17971 253 GLY A N 1
ATOM 1935 C CA . GLY A 1 253 ? 9.65276 67.93169 39.78365 1.000 16.08615 253 GLY A CA 1
ATOM 1936 C C . GLY A 1 253 ? 8.13739 68.02453 39.84349 1.000 16.51148 253 GLY A C 1
ATOM 1937 O O . GLY A 1 253 ? 7.45370 67.00517 39.71744 1.000 21.44906 253 GLY A O 1
ATOM 1938 N N . VAL A 1 254 ? 7.59243 69.23335 40.00674 1.000 23.84578 254 VAL A N 1
ATOM 1939 C CA . VAL A 1 254 ? 6.15548 69.37081 40.24124 1.000 24.13409 254 VAL A CA 1
ATOM 1940 C C . VAL A 1 254 ? 5.36322 69.07043 38.97422 1.000 31.08717 254 VAL A C 1
ATOM 1941 O O . VAL A 1 254 ? 4.31423 68.41376 39.02614 1.000 30.49401 254 VAL A O 1
ATOM 1945 N N . ASP A 1 255 ? 5.84293 69.53751 37.81983 1.000 26.00490 255 ASP A N 1
ATOM 1946 C CA . ASP A 1 255 ? 5.09698 69.38465 36.57327 1.000 33.45289 255 ASP A CA 1
ATOM 1947 C C . ASP A 1 255 ? 5.82674 68.57358 35.50205 1.000 35.07717 255 ASP A C 1
ATOM 1948 O O . ASP A 1 255 ? 5.36945 68.55436 34.35328 1.000 25.74345 255 ASP A O 1
ATOM 1953 N N . ALA A 1 256 ? 6.94293 67.91468 35.82590 1.000 24.26751 256 ALA A N 1
ATOM 1954 C CA . ALA A 1 256 ? 7.56362 66.98141 34.88977 1.000 19.50596 256 ALA A CA 1
ATOM 1955 C C . ALA A 1 256 ? 8.37008 65.96133 35.67820 1.000 20.41624 256 ALA A C 1
ATOM 1956 O O . ALA A 1 256 ? 8.87050 66.26247 36.76391 1.000 14.47361 256 ALA A O 1
ATOM 1958 N N . ALA A 1 257 ? 8.47926 64.75185 35.12570 1.000 16.32668 257 ALA A N 1
ATOM 1959 C CA . ALA A 1 257 ? 9.26157 63.66692 35.70988 1.000 14.45499 257 ALA A CA 1
ATOM 1960 C C . ALA A 1 257 ? 9.88848 62.83835 34.59358 1.000 14.79654 257 ALA A C 1
ATOM 1961 O O . ALA A 1 257 ? 9.21880 62.52380 33.60331 1.000 16.78269 257 ALA A O 1
ATOM 1963 N N . ILE A 1 258 ? 11.17295 62.49292 34.75341 1.000 12.21200 258 ILE A N 1
ATOM 1964 C CA . ILE A 1 258 ? 11.95403 61.82043 33.72017 1.000 14.50573 258 ILE A CA 1
ATOM 1965 C C . ILE A 1 258 ? 12.52412 60.53614 34.30792 1.000 14.41316 258 ILE A C 1
ATOM 1966 O O . ILE A 1 258 ? 13.15032 60.56870 35.37697 1.000 15.50796 258 ILE A O 1
ATOM 1971 N N . PHE A 1 259 ? 12.30647 59.41661 33.61874 1.000 13.21551 259 PHE A N 1
ATOM 1972 C CA . PHE A 1 259 ? 12.70462 58.09059 34.08048 1.000 11.75211 259 PHE A CA 1
ATOM 1973 C C . PHE A 1 259 ? 13.67907 57.45424 33.10308 1.000 12.97339 259 PHE A C 1
ATOM 1974 O O . PHE A 1 259 ? 13.50795 57.57086 31.88512 1.000 11.96566 259 PHE A O 1
ATOM 1982 N N . GLU A 1 260 ? 14.69548 56.76510 33.62936 1.000 12.99865 260 GLU A N 1
ATOM 1983 C CA . GLU A 1 260 ? 15.78168 56.30919 32.76808 1.000 13.32869 260 GLU A CA 1
ATOM 1984 C C . GLU A 1 260 ? 16.55623 55.17060 33.42609 1.000 13.31942 260 GLU A C 1
ATOM 1985 O O . GLU A 1 260 ? 16.31392 54.80176 34.58126 1.000 12.13461 260 GLU A O 1
ATOM 1991 N N . ALA A 1 261 ? 17.48463 54.60468 32.64502 1.000 11.19804 261 ALA A N 1
ATOM 1992 C CA . ALA A 1 261 ? 18.58993 53.80758 33.15591 1.000 12.24950 261 ALA A CA 1
ATOM 1993 C C . ALA A 1 261 ? 19.74376 54.73923 33.49928 1.000 15.56599 261 ALA A C 1
ATOM 1994 O O . ALA A 1 261 ? 19.91548 55.78394 32.86763 1.000 14.89973 261 ALA A O 1
ATOM 1996 N N . VAL A 1 262 ? 20.53830 54.35951 34.50257 1.000 13.96251 262 VAL A N 1
ATOM 1997 C CA . VAL A 1 262 ? 21.67514 55.20724 34.86997 1.000 15.26621 262 VAL A CA 1
ATOM 1998 C C . VAL A 1 262 ? 22.82613 55.03830 33.87325 1.000 17.50440 262 VAL A C 1
ATOM 1999 O O . VAL A 1 262 ? 23.58709 55.98645 33.63098 1.000 19.09202 262 VAL A O 1
ATOM 2003 N N . HIS A 1 263 ? 22.95027 53.86282 33.25553 1.000 17.99047 263 HIS A N 1
ATOM 2004 C CA . HIS A 1 263 ? 24.09853 53.56018 32.40117 1.000 21.98617 263 HIS A CA 1
ATOM 2005 C C . HIS A 1 263 ? 24.08661 54.38443 31.10854 1.000 22.93628 263 HIS A C 1
ATOM 2006 O O . HIS A 1 263 ? 23.09139 55.02683 30.73884 1.000 22.59972 263 HIS A O 1
ATOM 2013 N N . GLY A 1 264 ? 25.23397 54.36254 30.42525 1.000 20.97466 264 GLY A N 1
ATOM 2014 C CA . GLY A 1 264 ? 25.41984 55.08347 29.18579 1.000 24.30453 264 GLY A CA 1
ATOM 2015 C C . GLY A 1 264 ? 24.97710 54.27940 27.97849 1.000 27.22524 264 GLY A C 1
ATOM 2016 O O . GLY A 1 264 ? 24.35470 53.21952 28.08916 1.000 18.71206 264 GLY A O 1
ATOM 2017 N N . SER A 1 265 ? 25.32351 54.80579 26.79646 1.000 23.42377 265 SER A N 1
ATOM 2018 C CA . SER A 1 265 ? 24.74199 54.34352 25.53836 1.000 18.60379 265 SER A CA 1
ATOM 2019 C C . SER A 1 265 ? 25.50025 53.18793 24.88789 1.000 17.98959 265 SER A C 1
ATOM 2020 O O . SER A 1 265 ? 25.02416 52.65961 23.87504 1.000 20.36232 265 SER A O 1
ATOM 2023 N N . ALA A 1 266 ? 26.65559 52.79255 25.42763 1.000 23.66592 266 ALA A N 1
ATOM 2024 C CA . ALA A 1 266 ? 27.41448 51.61937 25.00495 1.000 25.45067 266 ALA A CA 1
ATOM 2025 C C . ALA A 1 266 ? 27.41739 51.44340 23.47733 1.000 29.87075 266 ALA A C 1
ATOM 2026 O O . ALA A 1 266 ? 26.94423 50.42394 22.96692 1.000 23.09053 266 ALA A O 1
ATOM 2028 N N . PRO A 1 267 ? 27.94238 52.41687 22.72811 1.000 31.89018 267 PRO A N 1
ATOM 2029 C CA . PRO A 1 267 ? 27.86283 52.31928 21.25992 1.000 35.68566 267 PRO A CA 1
ATOM 2030 C C . PRO A 1 267 ? 28.62654 51.13653 20.68824 1.000 31.06853 267 PRO A C 1
ATOM 2031 O O . PRO A 1 267 ? 28.36288 50.75123 19.54393 1.000 32.83810 267 PRO A O 1
ATOM 2035 N N . ASP A 1 268 ? 29.54078 50.53327 21.45341 1.000 26.81762 268 ASP A N 1
ATOM 2036 C CA . ASP A 1 268 ? 30.35062 49.43995 20.92445 1.000 34.43953 268 ASP A CA 1
ATOM 2037 C C . ASP A 1 268 ? 29.50838 48.20095 20.63275 1.000 39.68410 268 ASP A C 1
ATOM 2038 O O . ASP A 1 268 ? 29.81969 47.44162 19.70775 1.000 34.41104 268 ASP A O 1
ATOM 2043 N N . ILE A 1 269 ? 28.43928 47.97624 21.39932 1.000 27.56516 269 ILE A N 1
ATOM 2044 C CA . ILE A 1 269 ? 27.56976 46.82423 21.17800 1.000 26.93431 269 ILE A CA 1
ATOM 2045 C C . ILE A 1 269 ? 26.23197 47.22754 20.57482 1.000 24.98067 269 ILE A C 1
ATOM 2046 O O . ILE A 1 269 ? 25.31549 46.39496 20.50045 1.000 25.29693 269 ILE A O 1
ATOM 2051 N N . ALA A 1 270 ? 26.09106 48.48065 20.13785 1.000 25.39726 270 ALA A N 1
ATOM 2052 C CA . ALA A 1 270 ? 24.83186 48.94514 19.56519 1.000 24.18263 270 ALA A CA 1
ATOM 2053 C C . ALA A 1 270 ? 24.44866 48.11149 18.35207 1.000 28.97548 270 ALA A C 1
ATOM 2054 O O . ALA A 1 270 ? 25.29665 47.77841 17.52009 1.000 30.05336 270 ALA A O 1
ATOM 2056 N N . GLY A 1 271 ? 23.16514 47.76735 18.26567 1.000 31.20149 271 GLY A N 1
ATOM 2057 C CA . GLY A 1 271 ? 22.62758 47.04475 17.12889 1.000 25.63582 271 GLY A CA 1
ATOM 2058 C C . GLY A 1 271 ? 22.83616 45.54721 17.14623 1.000 32.40764 271 GLY A C 1
ATOM 2059 O O . GLY A 1 271 ? 22.34956 44.86006 16.23868 1.000 31.19787 271 GLY A O 1
ATOM 2060 N N . GLN A 1 272 ? 23.53527 45.01595 18.14345 1.000 25.24665 272 GLN A N 1
ATOM 2061 C CA . GLN A 1 272 ? 23.91859 43.61202 18.16208 1.000 24.18483 272 GLN A CA 1
ATOM 2062 C C . GLN A 1 272 ? 22.97971 42.74941 18.99568 1.000 27.87919 272 GLN A C 1
ATOM 2063 O O . GLN A 1 272 ? 23.14713 41.52580 19.01697 1.000 27.24525 272 GLN A O 1
ATOM 2069 N N . GLY A 1 273 ? 21.99046 43.34586 19.65705 1.000 26.28324 273 GLY A N 1
ATOM 2070 C CA . GLY A 1 273 ? 21.05968 42.56548 20.44808 1.000 25.75067 273 GLY A CA 1
ATOM 2071 C C . GLY A 1 273 ? 21.66929 41.98432 21.70039 1.000 26.91129 273 GLY A C 1
ATOM 2072 O O . GLY A 1 273 ? 21.14629 41.00389 22.24847 1.000 26.82352 273 GLY A O 1
ATOM 2073 N N . LYS A 1 274 ? 22.76781 42.56124 22.17835 1.000 19.35219 274 LYS A N 1
ATOM 2074 C CA . LYS A 1 274 ? 23.41028 42.06805 23.38234 1.000 23.86000 274 LYS A CA 1
ATOM 2075 C C . LYS A 1 274 ? 23.02966 42.85510 24.62686 1.000 19.93208 274 LYS A C 1
ATOM 2076 O O . LYS A 1 274 ? 23.26458 42.36928 25.73401 1.000 20.62959 274 LYS A O 1
ATOM 2082 N N . ALA A 1 275 ? 22.46787 44.05648 24.47157 1.000 19.88051 275 ALA A N 1
ATOM 2083 C CA . ALA A 1 275 ? 22.29599 44.94849 25.61286 1.000 18.06061 275 ALA A CA 1
ATOM 2084 C C . ALA A 1 275 ? 21.26998 44.39788 26.59705 1.000 15.42025 275 ALA A C 1
ATOM 2085 O O . ALA A 1 275 ? 20.22047 43.89038 26.19659 1.000 16.79089 275 ALA A O 1
ATOM 2087 N N . ASN A 1 276 ? 21.57609 44.51478 27.88752 1.000 15.42338 276 ASN A N 1
ATOM 2088 C CA . ASN A 1 276 ? 20.66235 44.07645 28.93458 1.000 17.52904 276 ASN A CA 1
ATOM 2089 C C . ASN A 1 276 ? 19.61402 45.16309 29.16393 1.000 16.43312 276 ASN A C 1
ATOM 2090 O O . ASN A 1 276 ? 19.97958 46.29135 29.50625 1.000 18.13922 276 ASN A O 1
ATOM 2095 N N . PRO A 1 277 ? 18.32224 44.88432 28.95788 1.000 15.47815 277 PRO A N 1
ATOM 2096 C CA . PRO A 1 277 ? 17.29791 45.92487 29.12920 1.000 16.51933 277 PRO A CA 1
ATOM 2097 C C . PRO A 1 277 ? 16.79365 46.09246 30.56092 1.000 14.98357 277 PRO A C 1
ATOM 2098 O O . PRO A 1 277 ? 15.87618 46.89114 30.77765 1.000 16.37824 277 PRO A O 1
ATOM 2102 N N . CYS A 1 278 ? 17.37937 45.39135 31.53369 1.000 18.17532 278 CYS A N 1
ATOM 2103 C CA . CYS A 1 278 ? 16.84122 45.37228 32.89625 1.000 14.15308 278 CYS A CA 1
ATOM 2104 C C . CYS A 1 278 ? 16.85216 46.75771 33.53973 1.000 11.04182 278 CYS A C 1
ATOM 2105 O O . CYS A 1 278 ? 15.89954 47.12733 34.23862 1.000 14.55901 278 CYS A O 1
ATOM 2108 N N . ALA A 1 279 ? 17.93156 47.52416 33.36032 1.000 12.85518 279 ALA A N 1
ATOM 2109 C CA . ALA A 1 279 ? 18.00174 48.82773 34.03319 1.000 17.13158 279 ALA A CA 1
ATOM 2110 C C . ALA A 1 279 ? 16.87738 49.74870 33.57123 1.000 13.55710 279 ALA A C 1
ATOM 2111 O O . ALA A 1 279 ? 16.20641 50.39852 34.39015 1.000 12.83587 279 ALA A O 1
ATOM 2113 N N . LEU A 1 280 ? 16.65607 49.81775 32.25365 1.000 13.45502 280 LEU A N 1
ATOM 2114 C CA . LEU A 1 280 ? 15.59249 50.66910 31.73065 1.000 12.15020 280 LEU A CA 1
ATOM 2115 C C . LEU A 1 280 ? 14.22249 50.11451 32.10122 1.000 12.19606 280 LEU A C 1
ATOM 2116 O O . LEU A 1 280 ? 13.30755 50.88554 32.41223 1.000 12.28678 280 LEU A O 1
ATOM 2121 N N . LEU A 1 281 ? 14.07082 48.77821 32.10104 1.000 11.97507 281 LEU A N 1
ATOM 2122 C CA . LEU A 1 281 ? 12.84203 48.17538 32.61681 1.000 14.76378 281 LEU A CA 1
ATOM 2123 C C . LEU A 1 281 ? 12.55372 48.62032 34.05050 1.000 12.32809 281 LEU A C 1
ATOM 2124 O O . LEU A 1 281 ? 11.40498 48.90591 34.39836 1.000 12.78737 281 LEU A O 1
ATOM 2129 N N . LEU A 1 282 ? 13.58275 48.66123 34.90280 1.000 13.86349 282 LEU A N 1
ATOM 2130 C CA . LEU A 1 282 ? 13.39408 49.06762 36.29342 1.000 13.48139 282 LEU A CA 1
ATOM 2131 C C . LEU A 1 282 ? 13.11710 50.56761 36.38412 1.000 13.82002 282 LEU A C 1
ATOM 2132 O O . LEU A 1 282 ? 12.40608 51.02175 37.29242 1.000 13.83245 282 LEU A O 1
ATOM 2137 N N . GLY A 1 283 ? 13.66031 51.34859 35.44337 1.000 11.00371 283 GLY A N 1
ATOM 2138 C CA . GLY A 1 283 ? 13.27594 52.75237 35.35596 1.000 11.83548 283 GLY A CA 1
ATOM 2139 C C . GLY A 1 283 ? 11.80663 52.90274 35.00629 1.000 12.93993 283 GLY A C 1
ATOM 2140 O O . GLY A 1 283 ? 11.10170 53.75240 35.56190 1.000 11.88416 283 GLY A O 1
ATOM 2141 N N . ALA A 1 284 ? 11.31801 52.03820 34.12076 1.000 11.95462 284 ALA A N 1
ATOM 2142 C CA . ALA A 1 284 ? 9.90079 52.02333 33.77277 1.000 11.86082 284 ALA A CA 1
ATOM 2143 C C . ALA A 1 284 ? 9.04131 51.58039 34.95664 1.000 12.75927 284 ALA A C 1
ATOM 2144 O O . ALA A 1 284 ? 7.92860 52.07508 35.12037 1.000 14.41965 284 ALA A O 1
ATOM 2146 N N . ALA A 1 285 ? 9.54663 50.66583 35.78859 1.000 13.19136 285 ALA A N 1
ATOM 2147 C CA . ALA A 1 285 ? 8.88107 50.34710 37.05767 1.000 11.21422 285 ALA A CA 1
ATOM 2148 C C . ALA A 1 285 ? 8.76318 51.59155 37.94713 1.000 15.13392 285 ALA A C 1
ATOM 2149 O O . ALA A 1 285 ? 7.70132 51.84246 38.52613 1.000 14.53978 285 ALA A O 1
ATOM 2151 N N . GLN A 1 286 ? 9.85672 52.36019 38.09778 1.000 14.04434 286 GLN A N 1
ATOM 2152 C CA . GLN A 1 286 ? 9.76121 53.63348 38.82304 1.000 13.54876 286 GLN A CA 1
ATOM 2153 C C . GLN A 1 286 ? 8.69118 54.53022 38.22437 1.000 13.10227 286 GLN A C 1
ATOM 2154 O O . GLN A 1 286 ? 7.93531 55.19383 38.94994 1.000 15.45751 286 GLN A O 1
ATOM 2160 N N . MET A 1 287 ? 8.64531 54.60062 36.89013 1.000 12.02558 287 MET A N 1
ATOM 2161 C CA . MET A 1 287 ? 7.64198 55.42816 36.22294 1.000 10.80119 287 MET A CA 1
ATOM 2162 C C . MET A 1 287 ? 6.23597 54.95455 36.57224 1.000 13.85070 287 MET A C 1
ATOM 2163 O O . MET A 1 287 ? 5.34234 55.76004 36.85645 1.000 13.79559 287 MET A O 1
ATOM 2168 N N . LEU A 1 288 ? 6.03357 53.64239 36.56571 1.000 15.92024 288 LEU A N 1
ATOM 2169 C CA . LEU A 1 288 ? 4.73027 53.09364 36.91273 1.000 16.73974 288 LEU A CA 1
ATOM 2170 C C . LEU A 1 288 ? 4.34163 53.45113 38.34479 1.000 15.05838 288 LEU A C 1
ATOM 2171 O O . LEU A 1 288 ? 3.19174 53.84110 38.58985 1.000 20.18406 288 LEU A O 1
ATOM 2176 N N . ASP A 1 289 ? 5.28679 53.34628 39.29755 1.000 12.83770 289 ASP A N 1
ATOM 2177 C CA . ASP A 1 289 ? 5.02253 53.82203 40.66102 1.000 15.11898 289 ASP A CA 1
ATOM 2178 C C . ASP A 1 289 ? 4.59125 55.28433 40.65328 1.000 16.54128 289 ASP A C 1
ATOM 2179 O O . ASP A 1 289 ? 3.65003 55.67493 41.35829 1.000 16.96397 289 ASP A O 1
ATOM 2184 N N . HIS A 1 290 ? 5.28635 56.11141 39.86751 1.000 13.08249 290 HIS A N 1
ATOM 2185 C CA . HIS A 1 290 ? 5.03258 57.55025 39.86926 1.000 13.05071 290 HIS A CA 1
ATOM 2186 C C . HIS A 1 290 ? 3.65748 57.89137 39.31428 1.000 18.43211 290 HIS A C 1
ATOM 2187 O O . HIS A 1 290 ? 2.98773 58.80824 39.81105 1.000 18.26597 290 HIS A O 1
ATOM 2194 N N . ILE A 1 291 ? 3.23379 57.19740 38.25449 1.000 14.75308 291 ILE A N 1
ATOM 2195 C CA . ILE A 1 291 ? 1.96362 57.51672 37.61012 1.000 18.42610 291 ILE A CA 1
ATOM 2196 C C . ILE A 1 291 ? 0.79423 56.76004 38.22069 1.000 18.84941 291 ILE A C 1
ATOM 2197 O O . ILE A 1 291 ? -0.33391 56.87309 37.71663 1.000 21.75309 291 ILE A O 1
ATOM 2202 N N . GLY A 1 292 ? 1.01914 56.00201 39.28956 1.000 16.21030 292 GLY A N 1
ATOM 2203 C CA . GLY A 1 292 ? -0.06713 55.41205 40.05025 1.000 17.58943 292 GLY A CA 1
ATOM 2204 C C . GLY A 1 292 ? -0.37481 53.95850 39.76561 1.000 17.99232 292 GLY A C 1
ATOM 2205 O O . GLY A 1 292 ? -1.48155 53.50706 40.08986 1.000 16.08720 292 GLY A O 1
ATOM 2206 N N . GLN A 1 293 ? 0.55497 53.21343 39.17150 1.000 15.74822 293 GLN A N 1
ATOM 2207 C CA . GLN A 1 293 ? 0.37137 51.77702 38.97790 1.000 17.94213 293 GLN A CA 1
ATOM 2208 C C . GLN A 1 293 ? 1.39819 50.97907 39.77920 1.000 17.32274 293 GLN A C 1
ATOM 2209 O O . GLN A 1 293 ? 2.21938 50.26342 39.18513 1.000 18.84041 293 GLN A O 1
ATOM 2215 N N . PRO A 1 294 ? 1.39174 51.04755 41.11951 1.000 14.33979 294 PRO A N 1
ATOM 2216 C CA . PRO A 1 294 ? 2.41119 50.30568 41.87360 1.000 16.07617 294 PRO A CA 1
ATOM 2217 C C . PRO A 1 294 ? 2.27664 48.80277 41.74771 1.000 18.00335 294 PRO A C 1
ATOM 2218 O O . PRO A 1 294 ? 3.28142 48.08655 41.86740 1.000 17.76243 294 PRO A O 1
ATOM 2222 N N . GLN A 1 295 ? 1.05430 48.30191 41.54445 1.000 16.76309 295 GLN A N 1
ATOM 2223 C CA . GLN A 1 295 ? 0.85943 46.86188 41.43461 1.000 20.27929 295 GLN A CA 1
ATOM 2224 C C . GLN A 1 295 ? 1.55658 46.33015 40.18983 1.000 17.32483 295 GLN A C 1
ATOM 2225 O O . GLN A 1 295 ? 2.18762 45.26614 40.22586 1.000 19.66763 295 GLN A O 1
ATOM 2231 N N . ASN A 1 296 ? 1.51019 47.09896 39.09870 1.000 15.66075 296 ASN A N 1
ATOM 2232 C CA . ASN A 1 296 ? 2.20961 46.70123 37.87649 1.000 15.96764 296 ASN A CA 1
ATOM 2233 C C . ASN A 1 296 ? 3.71880 46.86053 38.01873 1.000 20.40973 296 ASN A C 1
ATOM 2234 O O . ASN A 1 296 ? 4.48557 46.04743 37.48941 1.000 17.28678 296 ASN A O 1
ATOM 2239 N N . ALA A 1 297 ? 4.17234 47.87534 38.75936 1.000 16.44337 297 ALA A N 1
ATOM 2240 C CA . ALA A 1 297 ? 5.60637 47.98247 39.00918 1.000 13.27211 297 ALA A CA 1
ATOM 2241 C C . ALA A 1 297 ? 6.11294 46.76146 39.76850 1.000 17.62183 297 ALA A C 1
ATOM 2242 O O . ALA A 1 297 ? 7.18784 46.22223 39.46373 1.000 15.72366 297 ALA A O 1
ATOM 2244 N N . GLU A 1 298 ? 5.33328 46.28945 40.74800 1.000 18.97087 298 GLU A N 1
ATOM 2245 C CA . GLU A 1 298 ? 5.74246 45.11906 41.51092 1.000 20.71456 298 GLU A CA 1
ATOM 2246 C C . GLU A 1 298 ? 5.68525 43.85881 40.65568 1.000 15.60498 298 GLU A C 1
ATOM 2247 O O . GLU A 1 298 ? 6.56982 42.99863 40.75945 1.000 21.51970 298 GLU A O 1
ATOM 2253 N N . ARG A 1 299 ? 4.64210 43.72429 39.82279 1.000 17.52804 299 ARG A N 1
ATOM 2254 C CA . ARG A 1 299 ? 4.57542 42.58892 38.90304 1.000 25.21637 299 ARG A CA 1
ATOM 2255 C C . ARG A 1 299 ? 5.82183 42.53578 38.03067 1.000 25.20820 299 ARG A C 1
ATOM 2256 O O . ARG A 1 299 ? 6.43011 41.46739 37.85752 1.000 25.34137 299 ARG A O 1
ATOM 2264 N N . LEU A 1 300 ? 6.24101 43.69447 37.51324 1.000 18.72013 300 LEU A N 1
ATOM 2265 C CA . LEU A 1 300 ? 7.43280 43.76618 36.66755 1.000 15.52075 300 LEU A CA 1
ATOM 2266 C C . LEU A 1 300 ? 8.69214 43.38411 37.44126 1.000 17.31342 300 LEU A C 1
ATOM 2267 O O . LEU A 1 300 ? 9.51216 42.59788 36.95642 1.000 18.65999 300 LEU A O 1
ATOM 2272 N N . ARG A 1 301 ? 8.87292 43.93763 38.65116 1.000 16.40955 301 ARG A N 1
ATOM 2273 C CA . ARG A 1 301 ? 10.07699 43.62020 39.41557 1.000 15.85441 301 ARG A CA 1
ATOM 2274 C C . ARG A 1 301 ? 10.13807 42.14171 39.80127 1.000 17.48103 301 ARG A C 1
ATOM 2275 O O . ARG A 1 301 ? 11.21793 41.53106 39.77785 1.000 18.96642 301 ARG A O 1
ATOM 2283 N N . GLU A 1 302 ? 9.00008 41.54315 40.17400 1.000 18.30685 302 GLU A N 1
ATOM 2284 C CA . GLU A 1 302 ? 9.03563 40.12811 40.54605 1.000 17.96356 302 GLU A CA 1
ATOM 2285 C C . GLU A 1 302 ? 9.23033 39.24147 39.32454 1.000 20.22485 302 GLU A C 1
ATOM 2286 O O . GLU A 1 302 ? 9.85823 38.18744 39.43741 1.000 21.64976 302 GLU A O 1
ATOM 2292 N N . ALA A 1 303 ? 8.70529 39.64932 38.16345 1.000 20.77587 303 ALA A N 1
ATOM 2293 C CA . ALA A 1 303 ? 8.97603 38.90718 36.93079 1.000 21.73223 303 ALA A CA 1
ATOM 2294 C C . ALA A 1 303 ? 10.45695 38.96386 36.57519 1.000 25.30253 303 ALA A C 1
ATOM 2295 O O . ALA A 1 303 ? 11.03564 37.97688 36.10311 1.000 21.22019 303 ALA A O 1
ATOM 2297 N N . ILE A 1 304 ? 11.09675 40.11165 36.79813 1.000 20.05900 304 ILE A N 1
ATOM 2298 C CA . ILE A 1 304 ? 12.53498 40.18485 36.56837 1.000 20.14755 304 ILE A CA 1
ATOM 2299 C C . ILE A 1 304 ? 13.27377 39.27182 37.54041 1.000 22.44767 304 ILE A C 1
ATOM 2300 O O . ILE A 1 304 ? 14.17435 38.51428 37.15015 1.000 23.74372 304 ILE A O 1
ATOM 2305 N N . VAL A 1 305 ? 12.89359 39.31374 38.82276 1.000 18.50370 305 VAL A N 1
ATOM 2306 C CA . VAL A 1 305 ? 13.51730 38.42213 39.79743 1.000 22.64675 305 VAL A CA 1
ATOM 2307 C C . VAL A 1 305 ? 13.37010 36.96771 39.36094 1.000 17.03704 305 VAL A C 1
ATOM 2308 O O . VAL A 1 305 ? 14.33611 36.19730 39.36898 1.000 24.42182 305 VAL A O 1
ATOM 2312 N N . ALA A 1 306 ? 12.15901 36.57989 38.96624 1.000 20.95315 306 ALA A N 1
ATOM 2313 C CA . ALA A 1 306 ? 11.88107 35.17868 38.65120 1.000 27.44348 306 ALA A CA 1
ATOM 2314 C C . ALA A 1 306 ? 12.59983 34.74175 37.37825 1.000 26.82365 306 ALA A C 1
ATOM 2315 O O . ALA A 1 306 ? 13.08369 33.60454 37.28831 1.000 29.56159 306 ALA A O 1
ATOM 2317 N N . THR A 1 307 ? 12.67566 35.63173 36.38214 1.000 20.17739 307 THR A N 1
ATOM 2318 C CA . THR A 1 307 ? 13.41253 35.32046 35.16161 1.000 22.10165 307 THR A CA 1
ATOM 2319 C C . THR A 1 307 ? 14.89003 35.13537 35.44929 1.000 25.00426 307 THR A C 1
ATOM 2320 O O . THR A 1 307 ? 15.52785 34.23659 34.88556 1.000 26.97056 307 THR A O 1
ATOM 2324 N N . LEU A 1 308 ? 15.45806 35.97228 36.33038 1.000 21.48088 308 LEU A N 1
ATOM 2325 C CA . LEU A 1 308 ? 16.86576 35.80923 36.68566 1.000 22.47825 308 LEU A CA 1
ATOM 2326 C C . LEU A 1 308 ? 17.09414 34.52895 37.48038 1.000 27.25354 308 LEU A C 1
ATOM 2327 O O . LEU A 1 308 ? 18.11374 33.85045 37.29735 1.000 29.72587 308 LEU A O 1
ATOM 2332 N N . GLU A 1 309 ? 16.15802 34.18627 38.36944 1.000 30.18775 309 GLU A N 1
ATOM 2333 C CA . GLU A 1 309 ? 16.26060 32.94296 39.13279 1.000 28.56358 309 GLU A CA 1
ATOM 2334 C C . GLU A 1 309 ? 16.25073 31.73179 38.20310 1.000 26.29914 309 GLU A C 1
ATOM 2335 O O . GLU A 1 309 ? 17.06195 30.81136 38.36120 1.000 34.84111 309 GLU A O 1
ATOM 2341 N N . ALA A 1 310 ? 15.37953 31.74555 37.19382 1.000 28.72471 310 ALA A N 1
ATOM 2342 C CA . ALA A 1 310 ? 15.26028 30.64367 36.24268 1.000 29.25359 310 ALA A CA 1
ATOM 2343 C C . ALA A 1 310 ? 16.34768 30.63444 35.16854 1.000 35.99460 310 ALA A C 1
ATOM 2344 O O . ALA A 1 310 ? 16.45860 29.64037 34.44274 1.000 35.06252 310 ALA A O 1
ATOM 2346 N N . LYS A 1 311 ? 17.13939 31.70395 35.04670 1.000 35.94931 311 LYS A N 1
ATOM 2347 C CA . LYS A 1 311 ? 18.17571 31.82773 34.01524 1.000 30.09266 311 LYS A CA 1
ATOM 2348 C C . LYS A 1 311 ? 17.60032 31.63417 32.61066 1.000 33.12974 311 LYS A C 1
ATOM 2349 O O . LYS A 1 311 ? 18.16981 30.93711 31.76933 1.000 33.55544 311 LYS A O 1
ATOM 2355 N N . ASP A 1 312 ? 16.46944 32.29006 32.35230 1.000 27.28166 312 ASP A N 1
ATOM 2356 C CA . ASP A 1 312 ? 15.69228 32.11648 31.12507 1.000 29.60517 312 ASP A CA 1
ATOM 2357 C C . ASP A 1 312 ? 16.01612 33.25650 30.15641 1.000 33.96985 312 ASP A C 1
ATOM 2358 O O . ASP A 1 312 ? 15.52092 34.37772 30.30701 1.000 29.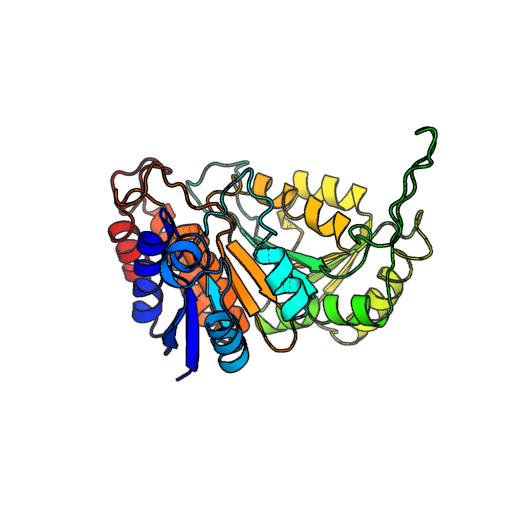16598 312 ASP A O 1
ATOM 2363 N N . SER A 1 313 ? 16.85223 32.95735 29.15239 1.000 27.53024 313 SER A N 1
ATOM 2364 C CA . SER A 1 313 ? 17.11385 33.85829 28.02315 1.000 27.16005 313 SER A CA 1
ATOM 2365 C C . SER A 1 313 ? 17.91505 35.09564 28.43943 1.000 22.49565 313 SER A C 1
ATOM 2366 O O . SER A 1 313 ? 17.71306 36.18465 27.90208 1.000 24.34249 313 SER A O 1
ATOM 2369 N N . LEU A 1 314 ? 18.84994 34.91703 29.36832 1.000 20.81346 314 LEU A N 1
ATOM 2370 C CA . LEU A 1 314 ? 19.63973 36.03345 29.87938 1.000 25.53175 314 LEU A CA 1
ATOM 2371 C C . LEU A 1 314 ? 20.65619 36.50424 28.83572 1.000 26.22385 314 LEU A C 1
ATOM 2372 O O . LEU A 1 314 ? 21.14506 35.72066 28.01618 1.000 22.97383 314 LEU A O 1
ATOM 2377 N N . THR A 1 315 ? 20.97643 37.80140 28.87935 1.000 22.26828 315 THR A N 1
ATOM 2378 C CA . THR A 1 315 ? 21.93594 38.39149 27.94985 1.000 21.77074 315 THR A CA 1
ATOM 2379 C C . THR A 1 315 ? 23.37932 38.05005 28.35071 1.000 24.13816 315 THR A C 1
ATOM 2380 O O . THR A 1 315 ? 23.62548 37.53164 29.44562 1.000 23.47456 315 THR A O 1
ATOM 2384 N N . PRO A 1 316 ? 24.35648 38.29593 27.46172 1.000 22.95125 316 PRO A N 1
ATOM 2385 C CA . PRO A 1 316 ? 25.72162 37.81648 27.74793 1.000 24.89127 316 PRO A CA 1
ATOM 2386 C C . PRO A 1 316 ? 26.39063 38.46276 28.95016 1.00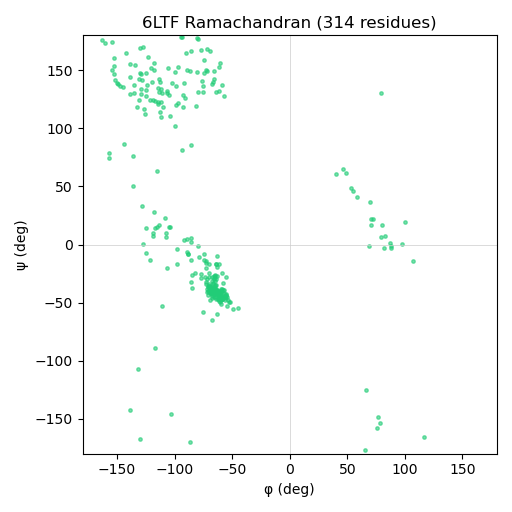0 31.69289 316 PRO A C 1
ATOM 2387 O O . PRO A 1 316 ? 27.26013 37.82547 29.55730 1.000 25.22755 316 PRO A O 1
ATOM 2391 N N . ASP A 1 317 ? 26.03651 39.70217 29.31507 1.000 26.40942 317 ASP A N 1
ATOM 2392 C CA . ASP A 1 317 ? 26.65760 40.31403 30.49060 1.000 23.54743 317 ASP A CA 1
ATOM 2393 C C . ASP A 1 317 ? 26.41318 39.48474 31.74147 1.000 26.73134 317 ASP A C 1
ATOM 2394 O O . ASP A 1 317 ? 27.19644 39.54729 32.69759 1.000 34.52589 317 ASP A O 1
ATOM 2399 N N . LEU A 1 318 ? 25.34292 38.69297 31.74315 1.000 25.48836 318 LEU A N 1
ATOM 2400 C CA . LEU A 1 318 ? 24.97997 37.82000 32.84564 1.000 24.41645 318 LEU A CA 1
ATOM 2401 C C . LEU A 1 318 ? 25.30582 36.35853 32.56002 1.000 33.49974 318 LEU A C 1
ATOM 2402 O O . LEU A 1 318 ? 24.79071 35.46936 33.24730 1.000 36.02778 318 LEU A O 1
ATOM 2407 N N . GLY A 1 319 ? 26.13019 36.08917 31.54949 1.000 32.11168 319 GLY A N 1
ATOM 2408 C CA . GLY A 1 319 ? 26.53291 34.72561 31.25488 1.000 30.75992 319 GLY A CA 1
ATOM 2409 C C . GLY A 1 319 ? 25.56583 33.91614 30.41784 1.000 32.90341 319 GLY A C 1
ATOM 2410 O O . GLY A 1 319 ? 25.78411 32.71053 30.24698 1.000 30.01271 319 GLY A O 1
ATOM 2411 N N . GLY A 1 320 ? 24.51097 34.52619 29.88496 1.000 26.22259 320 GLY A N 1
ATOM 2412 C CA . GLY A 1 320 ? 23.60305 33.82111 29.00358 1.000 28.26521 320 GLY A CA 1
ATOM 2413 C C . GLY A 1 320 ? 23.95394 34.01568 27.53576 1.000 26.06327 320 GLY A C 1
ATOM 2414 O O . GLY A 1 320 ? 24.90186 34.71187 27.17826 1.000 26.95985 320 GLY A O 1
ATOM 2415 N N . THR A 1 321 ? 23.17879 33.36115 26.67301 1.000 28.08245 321 THR A N 1
ATOM 2416 C CA . THR A 1 321 ? 23.31003 33.53057 25.23056 1.000 25.13963 321 THR A CA 1
ATOM 2417 C C . THR A 1 321 ? 22.07475 34.15587 24.60569 1.000 28.45404 321 THR A C 1
ATOM 2418 O O . THR A 1 321 ? 21.92014 34.11903 23.37641 1.000 28.26893 321 THR A O 1
ATOM 2422 N N . GLY A 1 322 ? 21.19379 34.73918 25.41157 1.000 23.47432 322 GLY A N 1
ATOM 2423 C CA . GLY A 1 322 ? 20.03270 35.40024 24.86323 1.000 24.96005 322 GLY A CA 1
ATOM 2424 C C . GLY A 1 322 ? 20.33411 36.79607 24.35472 1.000 26.26914 322 GLY A C 1
ATOM 2425 O O . GLY A 1 322 ? 21.45733 37.30187 24.44943 1.000 30.02735 322 GLY A O 1
ATOM 2426 N N . ASN A 1 323 ? 19.29909 37.41540 23.79628 1.000 19.35330 323 ASN A N 1
ATOM 2427 C CA . ASN A 1 323 ? 19.36214 38.74638 23.21059 1.000 20.96940 323 ASN A CA 1
ATOM 2428 C C . ASN A 1 323 ? 18.36789 39.65644 23.92837 1.000 23.12578 323 ASN A C 1
ATOM 2429 O O . ASN A 1 323 ? 17.53198 39.19492 24.71484 1.000 20.65383 323 ASN A O 1
ATOM 2434 N N A THR A 1 324 ? 18.45477 40.96339 23.63843 0.224 19.94283 324 THR A N 1
ATOM 2435 N N B THR A 1 324 ? 18.46319 40.95012 23.62197 0.776 19.80378 324 THR A N 1
ATOM 2436 C CA A THR A 1 324 ? 17.66501 41.96399 24.36161 0.224 20.12002 324 THR A CA 1
ATOM 2437 C CA B THR A 1 324 ? 17.70113 41.97346 24.33395 0.776 20.02723 324 THR A CA 1
ATOM 2438 C C A THR A 1 324 ? 16.17893 41.63945 24.32191 0.224 22.79788 324 THR A C 1
ATOM 2439 C C B THR A 1 324 ? 16.19728 41.68675 24.31238 0.776 22.93863 324 THR A C 1
ATOM 2440 O O A THR A 1 324 ? 15.51679 41.53046 25.36337 0.224 20.93207 324 THR A O 1
ATOM 2441 O O B THR A 1 324 ? 15.54561 41.60795 25.36609 0.776 20.90370 324 THR A O 1
ATOM 2448 N N . MET A 1 325 ? 15.63382 41.49898 23.11329 1.000 21.08079 325 MET A N 1
ATOM 2449 C CA . MET A 1 325 ? 14.20767 41.22814 22.99352 1.000 19.90008 325 MET A CA 1
ATOM 2450 C C . MET A 1 325 ? 13.83681 39.86437 23.57379 1.000 22.27716 325 MET A C 1
ATOM 2451 O O . MET A 1 325 ? 12.76292 39.71927 24.16411 1.000 21.09956 325 MET A O 1
ATOM 2456 N N . GLY A 1 326 ? 14.70464 38.85733 23.42718 1.000 19.37959 326 GLY A N 1
ATOM 2457 C CA . GLY A 1 326 ? 14.39287 37.54564 23.98173 1.000 18.20655 326 GLY A CA 1
ATOM 2458 C C . GLY A 1 326 ? 14.33169 37.55748 25.49754 1.000 21.84949 326 GLY A C 1
ATOM 2459 O O . GLY A 1 326 ? 13.44583 36.93815 26.10050 1.000 23.36682 326 GLY A O 1
ATOM 2460 N N . PHE A 1 327 ? 15.26762 38.27823 26.12822 1.000 19.84455 327 PHE A N 1
ATOM 2461 C CA . PHE A 1 327 ? 15.24513 38.50409 27.57253 1.000 19.70118 327 PHE A CA 1
ATOM 2462 C C . PHE A 1 327 ? 13.96530 39.22290 27.97972 1.000 17.06723 327 PHE A C 1
ATOM 2463 O O . PHE A 1 327 ? 13.30657 38.83862 28.95867 1.000 21.40861 327 PHE A O 1
ATOM 2471 N N . ALA A 1 328 ? 13.59961 40.27504 27.23778 1.000 18.15212 328 ALA A N 1
ATOM 2472 C CA . ALA A 1 328 ? 12.35457 40.98445 27.53980 1.000 16.93744 328 ALA A CA 1
ATOM 2473 C C . ALA A 1 328 ? 11.14001 40.06247 27.43104 1.000 25.57258 328 ALA A C 1
ATOM 2474 O O . ALA A 1 328 ? 10.21078 40.15034 28.24171 1.000 21.33013 328 ALA A O 1
ATOM 2476 N N . LYS A 1 329 ? 11.12013 39.17890 26.42884 1.000 19.50646 329 LYS A N 1
ATOM 2477 C CA . LYS A 1 329 ? 9.97381 38.28977 26.26100 1.000 22.09516 329 LYS A CA 1
ATOM 2478 C C . LYS A 1 329 ? 9.92221 37.24055 27.36621 1.000 17.78796 329 LYS A C 1
ATOM 2479 O O . LYS A 1 329 ? 8.82755 36.86500 27.82549 1.000 22.39572 329 LYS A O 1
ATOM 2485 N N . ALA A 1 330 ? 11.08739 36.76874 27.81639 1.000 18.27191 330 ALA A N 1
ATOM 2486 C CA . ALA A 1 330 ? 11.12579 35.86496 28.96593 1.000 16.95483 330 ALA A CA 1
ATOM 2487 C C . ALA A 1 330 ? 10.59143 36.54597 30.22317 1.000 24.71148 330 ALA A C 1
ATOM 2488 O O . ALA A 1 330 ? 9.87832 35.92084 31.02301 1.000 21.68527 330 ALA A O 1
ATOM 2490 N N . ILE A 1 331 ? 10.93936 37.82304 30.42003 1.000 17.86801 331 ILE A N 1
ATOM 2491 C CA . ILE A 1 331 ? 10.38086 38.58886 31.54083 1.000 21.62873 331 ILE A CA 1
ATOM 2492 C C . ILE A 1 331 ? 8.86705 38.70044 31.40789 1.000 23.17203 331 ILE A C 1
ATOM 2493 O O . ILE A 1 331 ? 8.12203 38.43348 32.35882 1.000 29.09510 331 ILE A O 1
ATOM 2498 N N . ALA A 1 332 ? 8.39089 39.09035 30.21891 1.000 21.26025 332 ALA A N 1
ATOM 2499 C CA . ALA A 1 332 ? 6.95994 39.30402 30.01610 1.000 20.74795 332 ALA A CA 1
ATOM 2500 C C . ALA A 1 332 ? 6.16181 38.01425 30.19614 1.000 25.44806 332 ALA A C 1
ATOM 2501 O O . ALA A 1 332 ? 4.98501 38.06174 30.56749 1.000 28.26938 332 ALA A O 1
ATOM 2503 N N . SER A 1 333 ? 6.78084 36.85699 29.96093 1.000 24.89781 333 SER A N 1
ATOM 2504 C CA . SER A 1 333 ? 6.06212 35.59598 30.13691 1.000 26.75752 333 SER A CA 1
ATOM 2505 C C . SER A 1 333 ? 5.77354 35.27840 31.60106 1.000 29.68653 333 SER A C 1
ATOM 2506 O O . SER A 1 333 ? 4.93344 34.41778 31.88456 1.000 31.03570 333 SER A O 1
ATOM 2509 N N . ARG A 1 334 ? 6.45678 35.93178 32.53839 1.000 26.96252 334 ARG A N 1
ATOM 2510 C CA . ARG A 1 334 ? 6.27287 35.67306 33.95875 1.000 25.51479 334 ARG A CA 1
ATOM 2511 C C . ARG A 1 334 ? 5.46832 36.77088 34.64978 1.000 31.92557 334 ARG A C 1
ATOM 2512 O O . ARG A 1 334 ? 5.45605 36.83873 35.88305 1.000 36.99599 334 ARG A O 1
ATOM 2520 N N . LEU A 1 335 ? 4.78609 37.61544 33.88129 1.000 24.43834 335 LEU A N 1
ATOM 2521 C CA . LEU A 1 335 ? 3.95635 38.67592 34.44037 1.000 31.04674 335 LEU A CA 1
ATOM 2522 C C . LEU A 1 335 ? 2.63115 38.11763 34.96580 1.000 44.53233 335 LEU A C 1
ATOM 2523 O O . LEU A 1 335 ? 1.74054 38.88127 35.34862 1.000 45.35141 335 LEU A O 1
#

Nearest PDB structures (foldseek):
  6m3s-assembly1_B  TM=8.720E-01  e=1.665E-62  Xanthomonas campestris
  6lky-assembly1_B  TM=8.578E-01  e=7.500E-45  Methylococcus capsulatus str. Bath
  2d1c-assembly1_B  TM=8.507E-01  e=1.805E-40  Thermus thermophilus HB8
  1x0l-assembly1_A  TM=9.457E-01  e=1.339E-38  Thermus thermophilus
  3ah3-assembly1_A  TM=9.345E-01  e=2.147E-38  Thermus thermophilus HB27

InterPro domains:
  IPR019818 Isocitrate/isopropylmalate dehydrogenase, conserved site [PS00470] (227-246)
  IPR024084 Isopropylmalate dehydrogenase-like domain [PF00180] (4-329)
  IPR024084 Isopropylmalate dehydrogenase-like domain [SM01329] (4-331)

Secondary structure (DSSP, 8-state):
-EEEEEE--STTHHHHHHHHHHHHHHHT--EEEEEE--SHHHHHHHSSSS-HHHHHHHHHHSEEEE------SSS-PPPHHHHHHHHHT--EEEEEEE--TTS--S-S---EEEEEEE-SSBTT-STT-EE-TTSS-EE---B--HHHHHHHHHHHHHHHHHHT--EEEEEE-TTTSTTHHHHHHHHHHHHHTT-TTSEEEEEEHHHHHHHHHH-GGG-SEEEE-HHHHHHHHHHHHHHTT-GGG-EEEEE-SS-EEEEESS---GGGTTTT----HHHHHHHHHHHHHHT-HHHHHHHHHHHHHHHHHT-S--GGGT----HHHHHHHHHTT-